Protein 2V2K (pdb70)

CATH classification: 3.30.70.20

Nearest PDB structures (foldseek):
  2v2k-assembly2_B  TM=1.004E+00  e=4.193E-21  Mycolicibacterium smegmatis MC2 155
  1b0t-assembly1_A  TM=7.887E-01  e=2.565E-08  Azotobacter vinelandii
  1ftc-assembly2_B  TM=7.900E-01  e=1.066E-07  Azotobacter vinelandii
  1a6l-assembly1_A  TM=7.458E-01  e=8.697E-08  Azotobacter vinelandii
  1f5b-assembly1_A  TM=7.436E-01  e=5.789E-08  Azotobacter vinelandii

Organism: Mycolicibacterium smegmatis (NCBI:txid1772)

InterPro domains:
  IPR000813 7Fe ferredoxin [PR00354] (8-18)
  IPR000813 7Fe ferredoxin [PR00354] (18-28)
  IPR000813 7Fe ferredoxin [PR00354] (34-51)
  IPR017896 4Fe-4S ferredoxin-type, iron-sulphur binding domain [PF00037] (33-55)
  IPR017896 4Fe-4S ferredoxin-type, iron-sulphur binding domain [PS51379] (30-59)
  IPR017900 4Fe-4S ferredoxin, iron-sulphur binding, conserved site [PS00198] (39-50)
  IPR050294 Ion-translocating oxidoreductase complex subunit B [PTHR42859] (1-65)
  IPR054830 Ferredoxin [NF045480] (1-105)

Solvent-accessible surface area: 10509 Å² total

B-factor: mean 23.37, std 5.2, range [12.35, 46.65]

Secondary structure (P-SEA, 3-state):
ccccccccccccccccccccccccccccccccccccccccccccccccccccccccccccccccaaaaaaaaccccccccccccccccccccccccccccccc/ccccccccccccccccccccccccccccccccccccccccccccccccccccccccccccccccaaaaaaaacccccccccccccccccccccccccccccc

Foldseek 3Di:
DKFFFDQQFLPAPPQLQVFAPQQQWAAEPGGIAGAPVRDPDPRSQVRDPRRRMDRLVPPDPVRNCRVVQNNQLCPPVPCPRHRPVVHYDHSGDPVSVPDPDDD/DKFFFDVQFQPVVVQLQVFQPQQQWAAEPGGIAGAPVRDPDPRSQVRDPRRRMDRLVPPPPVGNCRVVQSNQLCPPVPRPRHHVVVHYDHSRDPVSVPDDHD

Radius of gyration: 20.41 Å; Cα contacts (8 Å, |Δi|>4): 368; chains: 2; bounding box: 30×33×67 Å

Sequence (205 aa):
TYVIIAEPCVDVKDKACIEECPVDCIYEGARMLYIHPDECVDGACEPVCPVEAIYYEEDDVPDQWSSYAQANADFFAELGSPGGASKVGQTDNDPQAIKDLPPQGTTYVIAEPCVDVKDKACIEECPVDCIYEGARMMLYIHPDECVDGACEPVCPVEEAIYYEDDVPDQWSSYAQANADFFAELGSPGGASKKVGQTDNDPQAIKDLPPQ

Structure (mmCIF, N/CA/C/O backbone):
data_2V2K
#
_entry.id   2V2K
#
_cell.length_a   54.581
_cell.length_b   54.526
_cell.length_c   135.382
_cell.angle_alpha   90.00
_cell.angle_beta   90.00
_cell.angle_gamma   90.00
#
_symmetry.space_group_name_H-M   'C 2 2 21'
#
loop_
_entity.id
_entity.type
_entity.pdbx_description
1 polymer FERREDOXIN
2 non-polymer 'FE3-S4 CLUSTER'
3 non-polymer 'ACETATE ION'
4 water water
#
loop_
_atom_site.group_PDB
_atom_site.id
_atom_site.type_symbol
_atom_site.label_atom_id
_atom_site.label_alt_id
_atom_site.label_comp_id
_atom_site.label_asym_id
_atom_site.label_entity_id
_atom_site.label_seq_id
_atom_site.pdbx_PDB_ins_code
_atom_site.Cartn_x
_atom_site.Cartn_y
_atom_site.Cartn_z
_atom_site.occupancy
_atom_site.B_iso_or_equiv
_atom_site.auth_seq_id
_atom_site.auth_comp_id
_atom_site.auth_asym_id
_atom_site.auth_atom_id
_atom_site.pdbx_PDB_model_num
ATOM 1 N N . THR A 1 1 ? 20.510 3.245 13.511 1.00 24.13 1 THR A N 1
ATOM 2 C CA . THR A 1 1 ? 20.127 4.336 14.400 1.00 23.38 1 THR A CA 1
ATOM 3 C C . THR A 1 1 ? 21.116 4.480 15.552 1.00 21.84 1 THR A C 1
ATOM 4 O O . THR A 1 1 ? 21.829 3.537 15.893 1.00 21.62 1 THR A O 1
ATOM 8 N N . TYR A 1 2 ? 21.153 5.668 16.147 1.00 21.33 2 TYR A N 1
ATOM 9 C CA . TYR A 1 2 ? 21.860 5.872 17.384 1.00 20.32 2 TYR A CA 1
ATOM 10 C C . TYR A 1 2 ? 20.824 5.808 18.546 1.00 20.22 2 TYR A C 1
ATOM 11 O O . TYR A 1 2 ? 19.604 5.891 18.318 1.00 19.75 2 TYR A O 1
ATOM 20 N N . VAL A 1 3 ? 21.336 5.613 19.757 1.00 19.77 3 VAL A N 1
ATOM 21 C CA . VAL A 1 3 ? 20.556 5.295 20.973 1.00 19.60 3 VAL A CA 1
ATOM 22 C C . VAL A 1 3 ? 21.067 6.124 22.162 1.00 20.36 3 VAL A C 1
ATOM 23 O O . VAL A 1 3 ? 22.278 6.190 22.395 1.00 22.35 3 VAL A O 1
ATOM 27 N N . ILE A 1 4 ? 20.150 6.765 22.899 1.00 20.03 4 ILE A N 1
ATOM 28 C CA A ILE A 1 4 ? 20.488 7.395 24.178 0.70 19.66 4 ILE A CA 1
ATOM 29 C CA B ILE A 1 4 ? 20.459 7.392 24.186 0.30 20.03 4 ILE A CA 1
ATOM 30 C C . ILE A 1 4 ? 20.268 6.357 25.302 1.00 19.95 4 ILE A C 1
ATOM 31 O O . ILE A 1 4 ? 19.190 5.764 25.426 1.00 19.55 4 ILE A O 1
ATOM 40 N N . ALA A 1 5 ? 21.303 6.171 26.121 1.00 20.66 5 ALA A N 1
ATOM 41 C CA . ALA A 1 5 ? 21.307 5.195 27.229 1.00 20.99 5 ALA A CA 1
ATOM 42 C C . ALA A 1 5 ? 21.276 5.889 28.624 1.00 21.66 5 ALA A C 1
ATOM 43 O O . ALA A 1 5 ? 21.111 7.127 28.715 1.00 20.82 5 ALA A O 1
ATOM 45 N N . GLU A 1 6 ? 21.456 5.096 29.690 1.00 22.44 6 GLU A N 1
ATOM 46 C CA . GLU A 1 6 ? 21.205 5.519 31.094 1.00 22.64 6 GLU A CA 1
ATOM 47 C C . GLU A 1 6 ? 21.885 6.798 31.601 1.00 21.85 6 GLU A C 1
ATOM 48 O O . GLU A 1 6 ? 21.292 7.494 32.412 1.00 21.53 6 GLU A O 1
ATOM 54 N N . PRO A 1 7 ? 23.109 7.136 31.119 1.00 21.61 7 PRO A N 1
ATOM 55 C CA . PRO A 1 7 ? 23.738 8.374 31.611 1.00 21.46 7 PRO A CA 1
ATOM 56 C C . PRO A 1 7 ? 22.978 9.677 31.395 1.00 21.49 7 PRO A C 1
ATOM 57 O O . PRO A 1 7 ? 23.199 10.626 32.146 1.00 21.61 7 PRO A O 1
ATOM 61 N N . CYS A 1 8 ? 22.085 9.720 30.415 1.00 21.43 8 CYS A N 1
ATOM 62 C CA . CYS A 1 8 ? 21.239 10.891 30.199 1.00 21.04 8 CYS A CA 1
ATOM 63 C C . CYS A 1 8 ? 20.209 11.123 31.314 1.00 21.27 8 CYS A C 1
ATOM 64 O O . CYS A 1 8 ? 19.789 12.265 31.514 1.00 21.06 8 CYS A O 1
ATOM 67 N N . VAL A 1 9 ? 19.799 10.056 32.005 1.00 21.66 9 VAL A N 1
ATOM 68 C CA . VAL A 1 9 ? 18.640 10.107 32.931 1.00 21.97 9 VAL A CA 1
ATOM 69 C C . VAL A 1 9 ? 18.902 11.104 34.054 1.00 22.02 9 VAL A C 1
ATOM 70 O O . VAL A 1 9 ? 19.928 11.017 34.745 1.00 22.47 9 VAL A O 1
ATOM 74 N N . ASP A 1 10 ? 18.004 12.078 34.156 1.00 22.49 10 ASP A N 1
ATOM 75 C CA . ASP A 1 10 ? 18.080 13.188 35.115 1.00 23.44 10 ASP A CA 1
ATOM 76 C C . ASP A 1 10 ? 19.369 14.025 34.981 1.00 23.48 10 ASP A C 1
ATOM 77 O O . ASP A 1 10 ? 19.807 14.679 35.947 1.00 23.83 10 ASP A O 1
ATOM 82 N N . VAL A 1 11 ? 19.970 13.990 33.786 1.00 23.32 11 VAL A N 1
ATOM 83 C CA . VAL A 1 11 ? 21.064 14.889 33.423 1.00 23.15 11 VAL A CA 1
ATOM 84 C C . VAL A 1 11 ? 20.570 15.818 32.311 1.00 23.72 11 VAL A C 1
ATOM 85 O O . VAL A 1 11 ? 20.547 17.037 32.481 1.00 23.22 11 VAL A O 1
ATOM 89 N N . LYS A 1 12 ? 20.171 15.243 31.179 1.00 22.86 12 LYS A N 1
ATOM 90 C CA . LYS A 1 12 ? 19.589 16.021 30.060 1.00 23.10 12 LYS A CA 1
ATOM 91 C C . LYS A 1 12 ? 20.377 17.298 29.701 1.00 23.05 12 LYS A C 1
ATOM 92 O O . LYS A 1 12 ? 19.839 18.408 29.732 1.00 22.68 12 LYS A O 1
ATOM 98 N N . ASP A 1 13 ? 21.655 17.139 29.353 1.00 23.28 13 ASP A N 1
ATOM 99 C CA . ASP A 1 13 ? 22.494 18.313 29.042 1.00 22.93 13 ASP A CA 1
ATOM 100 C C . ASP A 1 13 ? 21.991 19.091 27.815 1.00 22.95 13 ASP A C 1
ATOM 101 O O . ASP A 1 13 ? 22.090 20.340 27.781 1.00 22.77 13 ASP A O 1
ATOM 106 N N . LYS A 1 14 ? 21.484 18.331 26.829 1.00 23.14 14 LYS A N 1
ATOM 107 C CA . LYS A 1 14 ? 20.865 18.820 25.604 1.00 23.37 14 LYS A CA 1
ATOM 108 C C . LYS A 1 14 ? 21.855 19.438 24.586 1.00 23.46 14 LYS A C 1
ATOM 109 O O . LYS A 1 14 ? 21.447 20.111 23.665 1.00 23.69 14 LYS A O 1
ATOM 115 N N . ALA A 1 15 ? 23.144 19.154 24.719 1.00 23.07 15 ALA A N 1
ATOM 116 C CA . ALA A 1 15 ? 24.113 19.525 23.694 1.00 22.93 15 ALA A CA 1
ATOM 117 C C . ALA A 1 15 ? 23.806 18.844 22.351 1.00 22.65 15 ALA A C 1
ATOM 118 O O . ALA A 1 15 ? 24.011 19.423 21.279 1.00 22.00 15 ALA A O 1
ATOM 120 N N . CYS A 1 16 ? 23.346 17.588 22.428 1.00 22.47 16 CYS A N 1
ATOM 121 C CA . CYS A 1 16 ? 23.037 16.737 21.254 1.00 22.41 16 CYS A CA 1
ATOM 122 C C . CYS A 1 16 ? 22.011 17.318 20.292 1.00 23.66 16 CYS A C 1
ATOM 123 O O . CYS A 1 16 ? 22.172 17.201 19.069 1.00 23.39 16 CYS A O 1
ATOM 126 N N . ILE A 1 17 ? 20.968 17.953 20.831 1.00 23.68 17 ILE A N 1
ATOM 127 C CA . ILE A 1 17 ? 19.880 18.447 19.978 1.00 24.82 17 ILE A CA 1
ATOM 128 C C . ILE A 1 17 ? 20.368 19.504 18.993 1.00 25.47 17 ILE A C 1
ATOM 129 O O . ILE A 1 17 ? 19.887 19.548 17.858 1.00 26.09 17 ILE A O 1
ATOM 134 N N . GLU A 1 18 ? 21.322 20.330 19.410 1.00 24.69 18 GLU A N 1
ATOM 135 C CA . GLU A 1 18 ? 21.948 21.294 18.509 1.00 26.40 18 GLU A CA 1
ATOM 136 C C . GLU A 1 18 ? 22.418 20.643 17.209 1.00 26.23 18 GLU A C 1
ATOM 137 O O . GLU A 1 18 ? 22.228 21.192 16.123 1.00 28.01 18 GLU A O 1
ATOM 143 N N . GLU A 1 19 ? 23.032 19.471 17.330 1.00 23.95 19 GLU A N 1
ATOM 144 C CA . GLU A 1 19 ? 23.834 18.890 16.255 1.00 23.74 19 GLU A CA 1
ATOM 145 C C . GLU A 1 19 ? 23.040 18.078 15.214 1.00 23.09 19 GLU A C 1
ATOM 146 O O . GLU A 1 19 ? 23.572 17.794 14.143 1.00 23.61 19 GLU A O 1
ATOM 152 N N . CYS A 1 20 ? 21.815 17.654 15.534 1.00 22.38 20 CYS A N 1
ATOM 153 C CA . CYS A 1 20 ? 21.109 16.696 14.666 1.00 21.99 20 CYS A CA 1
ATOM 154 C C . CYS A 1 20 ? 20.446 17.407 13.487 1.00 22.38 20 CYS A C 1
ATOM 155 O O . CYS A 1 20 ? 19.515 18.171 13.697 1.00 23.17 20 CYS A O 1
ATOM 158 N N . PRO A 1 21 ? 20.874 17.096 12.248 1.00 22.19 21 PRO A N 1
ATOM 159 C CA . PRO A 1 21 ? 20.314 17.724 11.048 1.00 21.96 21 PRO A CA 1
ATOM 160 C C . PRO A 1 21 ? 18.839 17.416 10.784 1.00 21.39 21 PRO A C 1
ATOM 161 O O . PRO A 1 21 ? 18.183 18.185 10.087 1.00 20.60 21 PRO A O 1
ATOM 165 N N . VAL A 1 22 ? 18.347 16.282 11.300 1.00 21.46 22 VAL A N 1
ATOM 166 C CA . VAL A 1 22 ? 16.933 15.914 11.084 1.00 22.23 22 VAL A CA 1
ATOM 167 C C . VAL A 1 22 ? 16.042 16.180 12.324 1.00 21.69 22 VAL A C 1
ATOM 168 O O . VAL A 1 22 ? 14.841 15.916 12.272 1.00 21.04 22 VAL A O 1
ATOM 172 N N . ASP A 1 23 ? 16.609 16.751 13.393 1.00 21.40 23 ASP A N 1
ATOM 173 C CA . ASP A 1 23 ? 15.843 17.119 14.573 1.00 21.60 23 ASP A CA 1
ATOM 174 C C . ASP A 1 23 ? 14.995 15.951 15.117 1.00 21.49 23 ASP A C 1
ATOM 175 O O . ASP A 1 23 ? 13.800 16.117 15.428 1.00 21.67 23 ASP A O 1
ATOM 180 N N . CYS A 1 24 ? 15.625 14.779 15.243 1.00 20.00 24 CYS A N 1
ATOM 181 C CA . CYS A 1 24 ? 14.929 13.526 15.685 1.00 20.61 24 CYS A CA 1
ATOM 182 C C . CYS A 1 24 ? 15.185 13.099 17.140 1.00 20.29 24 CYS A C 1
ATOM 183 O O . CYS A 1 24 ? 14.890 11.950 17.510 1.00 19.55 24 CYS A O 1
ATOM 186 N N . ILE A 1 25 ? 15.688 14.027 17.972 1.00 20.17 25 ILE A N 1
ATOM 187 C CA . ILE A 1 25 ? 15.999 13.766 19.366 1.00 20.60 25 ILE A CA 1
ATOM 188 C C . ILE A 1 25 ? 14.963 14.512 20.210 1.00 19.99 25 ILE A C 1
ATOM 189 O O . ILE A 1 25 ? 14.933 15.732 20.221 1.00 20.91 25 ILE A O 1
ATOM 194 N N . TYR A 1 26 ? 14.107 13.734 20.873 1.00 19.65 26 TYR A N 1
ATOM 195 C CA . TYR A 1 26 ? 12.903 14.230 21.541 1.00 20.07 26 TYR A CA 1
ATOM 196 C C . TYR A 1 26 ? 13.028 14.150 23.060 1.00 20.32 26 TYR A C 1
ATOM 197 O O . TYR A 1 26 ? 13.625 13.204 23.581 1.00 20.20 26 TYR A O 1
ATOM 206 N N . GLU A 1 27 ? 12.412 15.110 23.750 1.00 21.20 27 GLU A N 1
ATOM 207 C CA . GLU A 1 27 ? 12.567 15.224 25.204 1.00 22.25 27 GLU A CA 1
ATOM 208 C C . GLU A 1 27 ? 11.409 14.616 26.008 1.00 22.15 27 GLU A C 1
ATOM 209 O O . GLU A 1 27 ? 10.253 14.976 25.797 1.00 21.95 27 GLU A O 1
ATOM 215 N N . GLY A 1 28 ? 11.750 13.730 26.938 1.00 22.16 28 GLY A N 1
ATOM 216 C CA . GLY A 1 28 ? 10.807 13.206 27.939 1.00 22.46 28 GLY A CA 1
ATOM 217 C C . GLY A 1 28 ? 11.056 13.882 29.290 1.00 22.16 28 GLY A C 1
ATOM 218 O O . GLY A 1 28 ? 11.903 14.763 29.410 1.00 21.74 28 GLY A O 1
ATOM 219 N N . ALA A 1 29 ? 10.310 13.459 30.304 1.00 22.31 29 ALA A N 1
ATOM 220 C CA . ALA A 1 29 ? 10.517 13.908 31.673 1.00 22.44 29 ALA A CA 1
ATOM 221 C C . ALA A 1 29 ? 11.874 13.501 32.248 1.00 22.23 29 ALA A C 1
ATOM 222 O O . ALA A 1 29 ? 12.478 14.275 32.996 1.00 22.89 29 ALA A O 1
ATOM 224 N N . ARG A 1 30 ? 12.340 12.285 31.930 1.00 21.06 30 ARG A N 1
ATOM 225 C CA . ARG A 1 30 ? 13.552 11.711 32.521 1.00 21.55 30 ARG A CA 1
ATOM 226 C C . ARG A 1 30 ? 14.820 11.788 31.667 1.00 21.07 30 ARG A C 1
ATOM 227 O O . ARG A 1 30 ? 15.928 11.804 32.208 1.00 21.84 30 ARG A O 1
ATOM 235 N N . MET A 1 31 ? 14.658 11.770 30.350 1.00 20.92 31 MET A N 1
ATOM 236 C CA . MET A 1 31 ? 15.805 11.759 29.415 1.00 21.10 31 MET A CA 1
ATOM 237 C C . MET A 1 31 ? 15.341 12.213 28.025 1.00 20.96 31 MET A C 1
ATOM 238 O O . MET A 1 31 ? 14.160 12.509 27.831 1.00 20.71 31 MET A O 1
ATOM 243 N N . LEU A 1 32 ? 16.297 12.325 27.096 1.00 20.65 32 LEU A N 1
ATOM 244 C CA . LEU A 1 32 ? 16.004 12.473 25.669 1.00 20.97 32 LEU A CA 1
ATOM 245 C C . LEU A 1 32 ? 16.065 11.100 24.972 1.00 20.12 32 LEU A C 1
ATOM 246 O O . LEU A 1 32 ? 16.660 10.166 25.485 1.00 20.34 32 LEU A O 1
ATOM 251 N N . TYR A 1 33 ? 15.401 11.018 23.818 1.00 19.71 33 TYR A N 1
ATOM 252 C CA . TYR A 1 33 ? 15.187 9.778 23.052 1.00 19.98 33 TYR A CA 1
ATOM 253 C C . TYR A 1 33 ? 15.383 10.040 21.559 1.00 20.19 33 TYR A C 1
ATOM 254 O O . TYR A 1 33 ? 14.857 11.036 21.022 1.00 19.42 33 TYR A O 1
ATOM 263 N N . ILE A 1 34 ? 16.159 9.194 20.898 1.00 20.17 34 ILE A N 1
ATOM 264 C CA . ILE A 1 34 ? 16.388 9.283 19.429 1.00 19.41 34 ILE A CA 1
ATOM 265 C C . ILE A 1 34 ? 15.324 8.460 18.721 1.00 19.46 34 ILE A C 1
ATOM 266 O O . ILE A 1 34 ? 15.160 7.254 19.017 1.00 17.85 34 ILE A O 1
ATOM 271 N N . HIS A 1 35 ? 14.603 9.082 17.788 1.00 19.09 35 HIS A N 1
ATOM 272 C CA . HIS A 1 35 ? 13.570 8.354 17.039 1.00 19.89 35 HIS A CA 1
ATOM 273 C C . HIS A 1 35 ? 14.220 7.433 16.024 1.00 20.12 35 HIS A C 1
ATOM 274 O O . HIS A 1 35 ? 14.850 7.928 15.086 1.00 20.78 35 HIS A O 1
ATOM 281 N N . PRO A 1 36 ? 14.074 6.107 16.204 1.00 20.25 36 PRO A N 1
ATOM 282 C CA . PRO A 1 36 ? 14.777 5.134 15.355 1.00 21.20 36 PRO A CA 1
ATOM 283 C C . PRO A 1 36 ? 14.325 5.065 13.888 1.00 22.18 36 PRO A C 1
ATOM 284 O O . PRO A 1 36 ? 15.049 4.508 13.052 1.00 22.75 36 PRO A O 1
ATOM 288 N N . ASP A 1 37 ? 13.139 5.594 13.586 1.00 22.65 37 ASP A N 1
ATOM 289 C CA . ASP A 1 37 ? 12.628 5.655 12.208 1.00 23.52 37 ASP A CA 1
ATOM 290 C C . ASP A 1 37 ? 12.886 7.015 11.529 1.00 23.12 37 ASP A C 1
ATOM 291 O O . ASP A 1 37 ? 12.535 7.190 10.365 1.00 25.91 37 ASP A O 1
ATOM 296 N N . GLU A 1 38 ? 13.462 7.967 12.260 1.00 20.81 38 GLU A N 1
ATOM 297 C CA . GLU A 1 38 ? 13.808 9.272 11.738 1.00 20.39 38 GLU A CA 1
ATOM 298 C C . GLU A 1 38 ? 15.335 9.481 11.692 1.00 20.25 38 GLU A C 1
ATOM 299 O O . GLU A 1 38 ? 15.835 10.196 10.815 1.00 20.82 38 GLU A O 1
ATOM 305 N N . CYS A 1 39 ? 16.061 8.865 12.620 1.00 20.04 39 CYS A N 1
ATOM 306 C CA . CYS A 1 39 ? 17.516 8.948 12.636 1.00 19.11 39 CYS A CA 1
ATOM 307 C C . CYS A 1 39 ? 18.114 8.355 11.361 1.00 19.29 39 CYS A C 1
ATOM 308 O O . CYS A 1 39 ? 17.777 7.228 10.989 1.00 19.83 39 CYS A O 1
ATOM 311 N N . VAL A 1 40 ? 19.010 9.105 10.723 1.00 20.08 40 VAL A N 1
ATOM 312 C CA . VAL A 1 40 ? 19.716 8.626 9.520 1.00 19.87 40 VAL A CA 1
ATOM 313 C C . VAL A 1 40 ? 21.241 8.451 9.724 1.00 19.93 40 VAL A C 1
ATOM 314 O O . VAL A 1 40 ? 22.016 8.484 8.768 1.00 20.19 40 VAL A O 1
ATOM 318 N N . ASP A 1 41 ? 21.641 8.204 10.977 1.00 20.10 41 ASP A N 1
ATOM 319 C CA . ASP A 1 41 ? 23.024 7.846 11.349 1.00 20.04 41 ASP A CA 1
ATOM 320 C C . ASP A 1 41 ? 23.998 8.945 10.972 1.00 19.91 41 ASP A C 1
ATOM 321 O O . ASP A 1 41 ? 25.179 8.681 10.661 1.00 20.55 41 ASP A O 1
ATOM 333 N N . GLY A 1 43 ? 25.381 10.994 13.228 1.00 21.82 43 GLY A N 1
ATOM 334 C CA . GLY A 1 43 ? 26.463 10.756 14.214 1.00 21.28 43 GLY A CA 1
ATOM 335 C C . GLY A 1 43 ? 26.995 12.034 14.807 1.00 20.56 43 GLY A C 1
ATOM 336 O O . GLY A 1 43 ? 27.956 11.974 15.569 1.00 21.30 43 GLY A O 1
ATOM 337 N N . ALA A 1 44 ? 26.396 13.186 14.475 1.00 20.53 44 ALA A N 1
ATOM 338 C CA . ALA A 1 44 ? 26.874 14.496 14.968 1.00 22.08 44 ALA A CA 1
ATOM 339 C C . ALA A 1 44 ? 26.567 14.706 16.458 1.00 21.67 44 ALA A C 1
ATOM 340 O O . ALA A 1 44 ? 27.248 15.456 17.124 1.00 22.12 44 ALA A O 1
ATOM 342 N N . CYS A 1 45 ? 25.541 14.010 16.954 1.00 21.05 45 CYS A N 1
ATOM 343 C CA . CYS A 1 45 ? 25.104 14.095 18.349 1.00 21.36 45 CYS A CA 1
ATOM 344 C C . CYS A 1 45 ? 26.078 13.420 19.308 1.00 22.01 45 CYS A C 1
ATOM 345 O O . CYS A 1 45 ? 26.271 13.906 20.422 1.00 21.71 45 CYS A O 1
ATOM 348 N N . GLU A 1 46 ? 26.667 12.298 18.882 1.00 21.89 46 GLU A N 1
ATOM 349 C CA . GLU A 1 46 ? 27.403 11.425 19.770 1.00 22.29 46 GLU A CA 1
ATOM 350 C C . GLU A 1 46 ? 28.643 12.068 20.413 1.00 21.98 46 GLU A C 1
ATOM 351 O O . GLU A 1 46 ? 28.851 11.921 21.622 1.00 23.18 46 GLU A O 1
ATOM 357 N N . PRO A 1 47 ? 29.420 12.839 19.651 1.00 21.85 47 PRO A N 1
ATOM 358 C CA . PRO A 1 47 ? 30.616 13.424 20.248 1.00 22.03 47 PRO A CA 1
ATOM 359 C C . PRO A 1 47 ? 30.389 14.511 21.268 1.00 22.11 47 PRO A C 1
ATOM 360 O O . PRO A 1 47 ? 31.261 14.770 22.031 1.00 23.56 47 PRO A O 1
ATOM 364 N N . VAL A 1 48 ? 29.249 15.150 21.243 1.00 22.00 48 VAL A N 1
ATOM 365 C CA . VAL A 1 48 ? 29.002 16.300 22.089 1.00 21.91 48 VAL A CA 1
ATOM 366 C C . VAL A 1 48 ? 28.405 16.029 23.491 1.00 21.95 48 VAL A C 1
ATOM 367 O O . VAL A 1 48 ? 28.382 16.910 24.291 1.00 21.88 48 VAL A O 1
ATOM 371 N N . CYS A 1 49 ? 27.949 14.810 23.738 1.00 21.56 49 CYS A N 1
ATOM 372 C CA . CYS A 1 49 ? 27.334 14.504 25.000 1.00 21.84 49 CYS A CA 1
ATOM 373 C C . CYS A 1 49 ? 28.395 14.441 26.111 1.00 22.03 49 CYS A C 1
ATOM 374 O O . CYS A 1 49 ? 29.285 13.659 25.982 1.00 21.63 49 CYS A O 1
ATOM 377 N N . PRO A 1 50 ? 28.269 15.279 27.137 1.00 21.86 50 PRO A N 1
ATOM 378 C CA . PRO A 1 50 ? 29.320 15.350 28.151 1.00 21.15 50 PRO A CA 1
ATOM 379 C C . PRO A 1 50 ? 29.385 14.152 29.095 1.00 21.39 50 PRO A C 1
ATOM 380 O O . PRO A 1 50 ? 30.404 13.976 29.798 1.00 22.08 50 PRO A O 1
ATOM 384 N N . VAL A 1 51 ? 28.330 13.331 29.121 1.00 21.42 51 VAL A N 1
ATOM 385 C CA . VAL A 1 51 ? 28.300 12.117 29.937 1.00 21.73 51 VAL A CA 1
ATOM 386 C C . VAL A 1 51 ? 28.338 10.818 29.106 1.00 21.65 51 VAL A C 1
ATOM 387 O O . VAL A 1 51 ? 28.105 9.733 29.633 1.00 21.32 51 VAL A O 1
ATOM 391 N N . GLU A 1 52 ? 28.681 10.929 27.824 1.00 22.67 52 GLU A N 1
ATOM 392 C CA . GLU A 1 52 ? 28.761 9.783 26.894 1.00 23.41 52 GLU A CA 1
ATOM 393 C C . GLU A 1 52 ? 27.515 8.871 26.922 1.00 23.07 52 GLU A C 1
ATOM 394 O O . GLU A 1 52 ? 27.625 7.648 27.031 1.00 23.29 52 GLU A O 1
ATOM 400 N N . ALA A 1 53 ? 26.336 9.483 26.852 1.00 22.30 53 ALA A N 1
ATOM 401 C CA . ALA A 1 53 ? 25.060 8.741 26.853 1.00 21.66 53 ALA A CA 1
ATOM 402 C C . ALA A 1 53 ? 24.708 8.122 25.504 1.00 22.00 53 ALA A C 1
ATOM 403 O O . ALA A 1 53 ? 23.908 7.191 25.443 1.00 21.47 53 ALA A O 1
ATOM 405 N N . ILE A 1 54 ? 25.281 8.658 24.432 1.00 21.18 54 ILE A N 1
ATOM 406 C CA . ILE A 1 54 ? 24.863 8.320 23.069 1.00 21.14 54 ILE A CA 1
ATOM 407 C C . ILE A 1 54 ? 25.808 7.316 22.422 1.00 21.14 54 ILE A C 1
ATOM 408 O O . ILE A 1 54 ? 27.032 7.498 22.464 1.00 20.93 54 ILE A O 1
ATOM 413 N N . TYR A 1 55 ? 25.205 6.257 21.854 1.00 21.19 55 TYR A N 1
ATOM 414 C CA . TYR A 1 55 ? 25.908 5.183 21.157 1.00 21.98 55 TYR A CA 1
ATOM 415 C C . TYR A 1 55 ? 25.247 4.779 19.814 1.00 21.86 55 TYR A C 1
ATOM 416 O O . TYR A 1 55 ? 24.027 4.752 19.673 1.00 20.82 55 TYR A O 1
ATOM 425 N N . TYR A 1 56 ? 26.047 4.404 18.823 1.00 21.84 56 TYR A N 1
ATOM 426 C CA . TYR A 1 56 ? 25.474 3.737 17.661 1.00 22.01 56 TYR A CA 1
ATOM 427 C C . TYR A 1 56 ? 24.807 2.439 18.162 1.00 22.41 56 TYR A C 1
ATOM 428 O O . TYR A 1 56 ? 25.308 1.780 19.110 1.00 21.52 56 TYR A O 1
ATOM 437 N N . GLU A 1 57 ? 23.696 2.053 17.539 1.00 22.96 57 GLU A N 1
ATOM 438 C CA A GLU A 1 57 ? 22.936 0.881 17.993 0.50 23.25 57 GLU A CA 1
ATOM 439 C CA B GLU A 1 57 ? 22.954 0.899 18.051 0.50 23.45 57 GLU A CA 1
ATOM 440 C C . GLU A 1 57 ? 23.805 -0.352 18.291 1.00 23.52 57 GLU A C 1
ATOM 441 O O . GLU A 1 57 ? 23.633 -1.010 19.311 1.00 23.11 57 GLU A O 1
ATOM 452 N N . ASP A 1 58 ? 24.734 -0.648 17.389 1.00 24.24 58 ASP A N 1
ATOM 453 C CA . ASP A 1 58 ? 25.607 -1.827 17.511 1.00 24.80 58 ASP A CA 1
ATOM 454 C C . ASP A 1 58 ? 26.618 -1.738 18.683 1.00 25.57 58 ASP A C 1
ATOM 455 O O . ASP A 1 58 ? 27.215 -2.744 19.072 1.00 25.17 58 ASP A O 1
ATOM 460 N N . ASP A 1 59 ? 26.812 -0.532 19.224 1.00 26.40 59 ASP A N 1
ATOM 461 C CA . ASP A 1 59 ? 27.829 -0.240 20.245 1.00 27.29 59 ASP A CA 1
ATOM 462 C C . ASP A 1 59 ? 27.243 -0.001 21.636 1.00 27.79 59 ASP A C 1
ATOM 463 O O . ASP A 1 59 ? 27.989 0.320 22.572 1.00 27.37 59 ASP A O 1
ATOM 468 N N . VAL A 1 60 ? 25.917 -0.081 21.773 1.00 28.06 60 VAL A N 1
ATOM 469 C CA . VAL A 1 60 ? 25.299 0.073 23.081 1.00 28.02 60 VAL A CA 1
ATOM 470 C C . VAL A 1 60 ? 25.805 -1.047 24.002 1.00 28.36 60 VAL A C 1
ATOM 471 O O . VAL A 1 60 ? 25.670 -2.224 23.672 1.00 27.69 60 VAL A O 1
ATOM 475 N N . PRO A 1 61 ? 26.397 -0.678 25.150 1.00 28.20 61 PRO A N 1
ATOM 476 C CA . PRO A 1 61 ? 26.893 -1.701 26.081 1.00 28.42 61 PRO A CA 1
ATOM 477 C C . PRO A 1 61 ? 25.811 -2.673 26.554 1.00 28.86 61 PRO A C 1
ATOM 478 O O . PRO A 1 61 ? 24.654 -2.281 26.679 1.00 28.35 61 PRO A O 1
ATOM 482 N N . ASP A 1 62 ? 26.205 -3.915 26.838 1.00 29.73 62 ASP A N 1
ATOM 483 C CA . ASP A 1 62 ? 25.279 -4.968 27.331 1.00 30.30 62 ASP A CA 1
ATOM 484 C C . ASP A 1 62 ? 24.452 -4.525 28.557 1.00 30.29 62 ASP A C 1
ATOM 485 O O . ASP A 1 62 ? 23.247 -4.787 28.623 1.00 30.76 62 ASP A O 1
ATOM 490 N N . GLN A 1 63 ? 25.086 -3.839 29.506 1.00 30.01 63 GLN A N 1
ATOM 491 C CA . GLN A 1 63 ? 24.409 -3.385 30.734 1.00 30.44 63 GLN A CA 1
ATOM 492 C C . GLN A 1 63 ? 23.238 -2.414 30.493 1.00 29.84 63 GLN A C 1
ATOM 493 O O . GLN A 1 63 ? 22.305 -2.324 31.301 1.00 29.91 63 GLN A O 1
ATOM 499 N N . TRP A 1 64 ? 23.307 -1.679 29.392 1.00 28.95 64 TRP A N 1
ATOM 500 C CA . TRP A 1 64 ? 22.247 -0.768 29.003 1.00 28.24 64 TRP A CA 1
ATOM 501 C C . TRP A 1 64 ? 21.532 -1.264 27.741 1.00 28.01 64 TRP A C 1
ATOM 502 O O . TRP A 1 64 ? 20.886 -0.495 27.043 1.00 27.08 64 TRP A O 1
ATOM 513 N N . SER A 1 65 ? 21.595 -2.569 27.472 1.00 27.69 65 SER A N 1
ATOM 514 C CA . SER A 1 65 ? 21.060 -3.093 26.211 1.00 27.90 65 SER A CA 1
ATOM 515 C C . SER A 1 65 ? 19.554 -2.843 26.004 1.00 27.70 65 SER A C 1
ATOM 516 O O . SER A 1 65 ? 19.083 -2.832 24.868 1.00 28.73 65 SER A O 1
ATOM 519 N N . SER A 1 66 ? 18.806 -2.607 27.079 1.00 27.14 66 SER A N 1
ATOM 520 C CA . SER A 1 66 ? 17.367 -2.426 26.966 1.00 27.07 66 SER A CA 1
ATOM 521 C C . SER A 1 66 ? 16.987 -1.010 26.497 1.00 26.18 66 SER A C 1
ATOM 522 O O . SER A 1 66 ? 15.839 -0.771 26.127 1.00 25.27 66 SER A O 1
ATOM 525 N N . TYR A 1 67 ? 17.954 -0.090 26.494 1.00 25.59 67 TYR A N 1
ATOM 526 C CA . TYR A 1 67 ? 17.687 1.307 26.101 1.00 25.01 67 TYR A CA 1
ATOM 527 C C . TYR A 1 67 ? 17.319 1.519 24.625 1.00 24.45 67 TYR A C 1
ATOM 528 O O . TYR A 1 67 ? 16.550 2.414 24.325 1.00 23.10 67 TYR A O 1
ATOM 537 N N . ALA A 1 68 ? 17.820 0.688 23.715 1.00 23.86 68 ALA A N 1
ATOM 538 C CA . ALA A 1 68 ? 17.369 0.754 22.319 1.00 24.02 68 ALA A CA 1
ATOM 539 C C . ALA A 1 68 ? 15.858 0.579 22.154 1.00 23.62 68 ALA A C 1
ATOM 540 O O . ALA A 1 68 ? 15.216 1.374 21.488 1.00 24.30 68 ALA A O 1
ATOM 542 N N . GLN A 1 69 ? 15.288 -0.471 22.749 1.00 23.72 69 GLN A N 1
ATOM 543 C CA . GLN A 1 69 ? 13.833 -0.600 22.778 1.00 24.12 69 GLN A CA 1
ATOM 544 C C . GLN A 1 69 ? 13.120 0.569 23.481 1.00 23.69 69 GLN A C 1
ATOM 545 O O . GLN A 1 69 ? 12.011 0.946 23.081 1.00 23.67 69 GLN A O 1
ATOM 551 N N . ALA A 1 70 ? 13.754 1.125 24.509 1.00 23.02 70 ALA A N 1
ATOM 552 C CA . ALA A 1 70 ? 13.172 2.231 25.259 1.00 22.74 70 ALA A CA 1
ATOM 553 C C . ALA A 1 70 ? 13.027 3.473 24.387 1.00 21.82 70 ALA A C 1
ATOM 554 O O . ALA A 1 70 ? 12.034 4.195 24.479 1.00 21.93 70 ALA A O 1
ATOM 556 N N . ASN A 1 71 ? 14.022 3.716 23.541 1.00 21.98 71 ASN A N 1
ATOM 557 C CA . ASN A 1 71 ? 13.987 4.847 22.621 1.00 22.01 71 ASN A CA 1
ATOM 558 C C . ASN A 1 71 ? 12.841 4.740 21.621 1.00 21.91 71 ASN A C 1
ATOM 559 O O . ASN A 1 71 ? 12.189 5.734 21.301 1.00 22.71 71 ASN A O 1
ATOM 564 N N . ALA A 1 72 ? 12.600 3.529 21.130 1.00 21.88 72 ALA A N 1
ATOM 565 C CA . ALA A 1 72 ? 11.480 3.274 20.233 1.00 21.79 72 ALA A CA 1
ATOM 566 C C . ALA A 1 72 ? 10.148 3.401 20.964 1.00 21.98 72 ALA A C 1
ATOM 567 O O . ALA A 1 72 ? 9.210 4.020 20.462 1.00 21.72 72 ALA A O 1
ATOM 569 N N . ASP A 1 73 ? 10.072 2.812 22.153 1.00 22.31 73 ASP A N 1
ATOM 570 C CA . ASP A 1 73 ? 8.812 2.823 22.956 1.00 22.75 73 ASP A CA 1
ATOM 571 C C . ASP A 1 73 ? 8.324 4.239 23.331 1.00 22.32 73 ASP A C 1
ATOM 572 O O . ASP A 1 73 ? 7.108 4.463 23.528 1.00 22.55 73 ASP A O 1
ATOM 577 N N . PHE A 1 74 ? 9.250 5.195 23.436 1.00 21.99 74 PHE A N 1
ATOM 578 C CA . PHE A 1 74 ? 8.878 6.595 23.695 1.00 22.01 74 PHE A CA 1
ATOM 579 C C . PHE A 1 74 ? 7.847 7.152 22.693 1.00 22.18 74 PHE A C 1
ATOM 580 O O . PHE A 1 74 ? 7.034 8.016 23.043 1.00 22.30 74 PHE A O 1
ATOM 588 N N . PHE A 1 75 ? 7.897 6.650 21.461 1.00 23.01 75 PHE A N 1
ATOM 589 C CA . PHE A 1 75 ? 7.075 7.173 20.357 1.00 22.45 75 PHE A CA 1
ATOM 590 C C . PHE A 1 75 ? 5.771 6.372 20.115 1.00 22.77 75 PHE A C 1
ATOM 591 O O . PHE A 1 75 ? 5.104 6.554 19.098 1.00 22.24 75 PHE A O 1
ATOM 599 N N . ALA A 1 76 ? 5.409 5.492 21.049 1.00 22.86 76 ALA A N 1
ATOM 600 C CA . ALA A 1 76 ? 4.166 4.712 20.933 1.00 22.99 76 ALA A CA 1
ATOM 601 C C . ALA A 1 76 ? 2.939 5.578 20.588 1.00 23.42 76 ALA A C 1
ATOM 602 O O . ALA A 1 76 ? 2.146 5.191 19.723 1.00 23.45 76 ALA A O 1
ATOM 604 N N . GLU A 1 77 ? 2.803 6.740 21.242 1.00 23.31 77 GLU A N 1
ATOM 605 C CA . GLU A 1 77 ? 1.633 7.626 21.053 1.00 23.57 77 GLU A CA 1
ATOM 606 C C . GLU A 1 77 ? 1.932 8.842 20.173 1.00 23.72 77 GLU A C 1
ATOM 607 O O . GLU A 1 77 ? 1.012 9.523 19.678 1.00 23.77 77 GLU A O 1
ATOM 613 N N . LEU A 1 78 ? 3.216 9.090 19.941 1.00 23.53 78 LEU A N 1
ATOM 614 C CA . LEU A 1 78 ? 3.647 10.217 19.117 1.00 23.46 78 LEU A CA 1
ATOM 615 C C . LEU A 1 78 ? 3.681 9.898 17.614 1.00 22.94 78 LEU A C 1
ATOM 616 O O . LEU A 1 78 ? 3.436 10.795 16.769 1.00 24.41 78 LEU A O 1
ATOM 621 N N . GLY A 1 79 ? 3.973 8.639 17.284 1.00 22.75 79 GLY A N 1
ATOM 622 C CA . GLY A 1 79 ? 4.155 8.204 15.897 1.00 22.54 79 GLY A CA 1
ATOM 623 C C . GLY A 1 79 ? 5.500 8.695 15.372 1.00 22.80 79 GLY A C 1
ATOM 624 O O . GLY A 1 79 ? 6.543 8.516 16.011 1.00 22.91 79 GLY A O 1
ATOM 625 N N . SER A 1 80 ? 5.476 9.353 14.220 1.00 22.84 80 SER A N 1
ATOM 626 C CA . SER A 1 80 ? 6.672 9.982 13.663 1.00 22.87 80 SER A CA 1
ATOM 627 C C . SER A 1 80 ? 6.357 11.426 13.302 1.00 22.70 80 SER A C 1
ATOM 628 O O . SER A 1 80 ? 5.993 11.720 12.169 1.00 22.56 80 SER A O 1
ATOM 631 N N . PRO A 1 81 ? 6.472 12.336 14.283 1.00 23.40 81 PRO A N 1
ATOM 632 C CA . PRO A 1 81 ? 6.118 13.746 14.035 1.00 23.51 81 PRO A CA 1
ATOM 633 C C . PRO A 1 81 ? 7.012 14.436 13.021 1.00 23.71 81 PRO A C 1
ATOM 634 O O . PRO A 1 81 ? 6.605 15.431 12.436 1.00 23.84 81 PRO A O 1
ATOM 638 N N . GLY A 1 82 ? 8.228 13.916 12.819 1.00 23.59 82 GLY A N 1
ATOM 639 C CA . GLY A 1 82 ? 9.129 14.450 11.813 1.00 23.81 82 GLY A CA 1
ATOM 640 C C . GLY A 1 82 ? 9.831 15.724 12.236 1.00 23.99 82 GLY A C 1
ATOM 641 O O . GLY A 1 82 ? 10.244 16.515 11.375 1.00 24.20 82 GLY A O 1
ATOM 642 N N . GLY A 1 83 ? 9.963 15.926 13.555 1.00 24.32 83 GLY A N 1
ATOM 643 C CA . GLY A 1 83 ? 10.738 17.043 14.128 1.00 24.34 83 GLY A CA 1
ATOM 644 C C . GLY A 1 83 ? 10.375 17.335 15.585 1.00 24.77 83 GLY A C 1
ATOM 645 O O . GLY A 1 83 ? 9.214 17.639 15.905 1.00 24.15 83 GLY A O 1
ATOM 646 N N . ALA A 1 84 ? 11.378 17.284 16.460 1.00 24.97 84 ALA A N 1
ATOM 647 C CA . ALA A 1 84 ? 11.172 17.462 17.895 1.00 25.61 84 ALA A CA 1
ATOM 648 C C . AL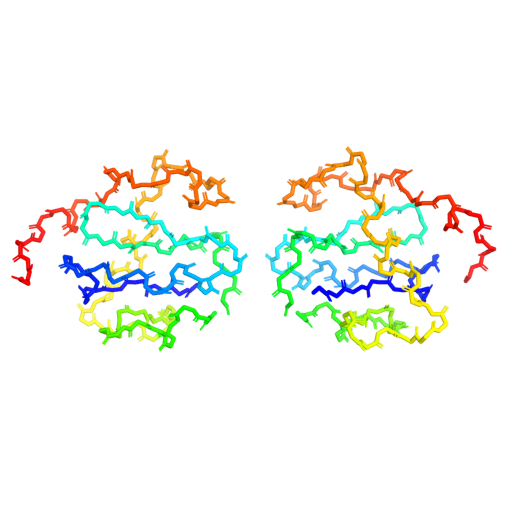A A 1 84 ? 10.811 18.901 18.239 1.00 27.04 84 ALA A C 1
ATOM 649 O O . ALA A 1 84 ? 10.099 19.146 19.219 1.00 27.09 84 ALA A O 1
ATOM 651 N N . SER A 1 85 ? 11.244 19.845 17.409 1.00 28.66 85 SER A N 1
ATOM 652 C CA . SER A 1 85 ? 11.126 21.264 17.758 1.00 30.71 85 SER A CA 1
ATOM 653 C C . SER A 1 85 ? 9.683 21.698 18.039 1.00 31.55 85 SER A C 1
ATOM 654 O O . SER A 1 85 ? 9.417 22.486 18.974 1.00 33.33 85 SER A O 1
ATOM 657 N N . LYS A 1 86 ? 8.750 21.179 17.248 1.00 31.56 86 LYS A N 1
ATOM 658 C CA . LYS A 1 86 ? 7.346 21.513 17.378 1.00 31.94 86 LYS A CA 1
ATOM 659 C C . LYS A 1 86 ? 6.605 20.747 18.493 1.00 31.55 86 LYS A C 1
ATOM 660 O O . LYS A 1 86 ? 5.586 21.229 19.011 1.00 31.47 86 LYS A O 1
ATOM 666 N N . VAL A 1 87 ? 7.106 19.565 18.839 1.00 30.72 87 VAL A N 1
ATOM 667 C CA . VAL A 1 87 ? 6.539 18.712 19.890 1.00 30.40 87 VAL A CA 1
ATOM 668 C C . VAL A 1 87 ? 6.884 19.221 21.306 1.00 30.01 87 VAL A C 1
ATOM 669 O O . VAL A 1 87 ? 6.023 19.251 22.202 1.00 28.70 87 VAL A O 1
ATOM 673 N N . GLY A 1 88 ? 8.141 19.611 21.503 1.00 29.17 88 GLY A N 1
ATOM 674 C CA . GLY A 1 88 ? 8.632 20.002 22.821 1.00 29.50 88 GLY A CA 1
ATOM 675 C C . GLY A 1 88 ? 8.670 18.824 23.787 1.00 29.66 88 GLY A C 1
ATOM 676 O O . GLY A 1 88 ? 8.620 17.658 23.356 1.00 29.74 88 GLY A O 1
ATOM 677 N N . GLN A 1 89 ? 8.754 19.121 25.090 1.00 29.64 89 GLN A N 1
ATOM 678 C CA . GLN A 1 89 ? 8.827 18.074 26.099 1.00 30.20 89 GLN A CA 1
ATOM 679 C C . GLN A 1 89 ? 7.470 17.416 26.248 1.00 30.03 89 GLN A C 1
ATOM 680 O O . GLN A 1 89 ? 6.461 18.118 26.326 1.00 30.23 89 GLN A O 1
ATOM 686 N N . THR A 1 90 ? 7.442 16.086 26.301 1.00 29.35 90 THR A N 1
ATOM 687 C CA . THR A 1 90 ? 6.198 15.345 26.514 1.00 29.83 90 THR A CA 1
ATOM 688 C C . THR A 1 90 ? 6.423 14.188 27.496 1.00 29.64 90 THR A C 1
ATOM 689 O O . THR A 1 90 ? 7.511 13.629 27.571 1.00 29.47 90 THR A O 1
ATOM 693 N N . ASP A 1 91 ? 5.374 13.839 28.246 1.00 29.43 91 ASP A N 1
ATOM 694 C CA . ASP A 1 91 ? 5.475 12.811 29.284 1.00 28.83 91 ASP A CA 1
ATOM 695 C C . ASP A 1 91 ? 5.208 11.433 28.683 1.00 28.53 91 ASP A C 1
ATOM 696 O O . ASP A 1 91 ? 4.267 10.737 29.075 1.00 29.41 91 ASP A O 1
ATOM 701 N N . ASN A 1 92 ? 6.058 11.047 27.731 1.00 26.80 92 ASN A N 1
ATOM 702 C CA . ASN A 1 92 ? 5.912 9.783 27.024 1.00 26.29 92 ASN A CA 1
ATOM 703 C C . ASN A 1 92 ? 6.948 8.730 27.426 1.00 26.08 92 ASN A C 1
ATOM 704 O O . ASN A 1 92 ? 7.024 7.672 26.817 1.00 24.17 92 ASN A O 1
ATOM 709 N N . ASP A 1 93 ? 7.724 8.995 28.481 1.00 25.57 93 ASP A N 1
ATOM 710 C CA . ASP A 1 93 ? 8.769 8.051 28.906 1.00 25.25 93 ASP A CA 1
ATOM 711 C C . ASP A 1 93 ? 8.179 6.658 29.131 1.00 25.57 93 ASP A C 1
ATOM 712 O O . ASP A 1 93 ? 7.123 6.525 29.771 1.00 25.9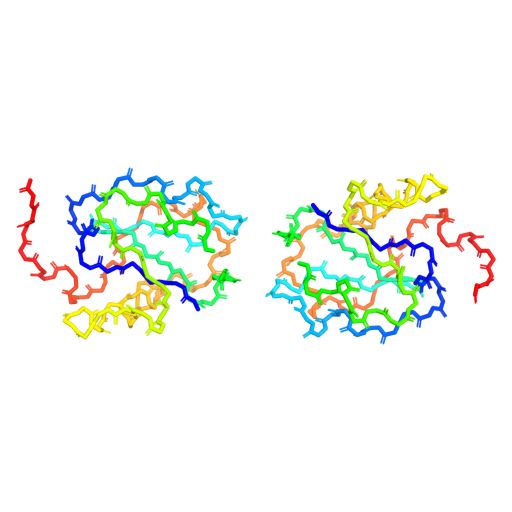8 93 ASP A O 1
ATOM 717 N N . PRO A 1 94 ? 8.833 5.612 28.609 1.00 25.73 94 PRO A N 1
ATOM 718 C CA . PRO A 1 94 ? 8.352 4.254 28.877 1.00 26.50 94 PRO A CA 1
ATOM 719 C C . PRO A 1 94 ? 8.409 3.856 30.362 1.00 26.91 94 PRO A C 1
ATOM 720 O O . PRO A 1 94 ? 9.238 4.360 31.105 1.00 25.98 94 PRO A O 1
ATOM 724 N N . GLN A 1 95 ? 7.531 2.937 30.769 1.00 28.00 95 GLN A N 1
ATOM 725 C CA . GLN A 1 95 ? 7.462 2.484 32.170 1.00 29.05 95 GLN A CA 1
ATOM 726 C C . GLN A 1 95 ? 8.837 2.205 32.799 1.00 29.50 95 GLN A C 1
ATOM 727 O O . GLN A 1 95 ? 9.128 2.678 33.907 1.00 29.41 95 GLN A O 1
ATOM 733 N N . ALA A 1 96 ? 9.664 1.452 32.073 1.00 29.85 96 ALA A N 1
ATOM 734 C CA . ALA A 1 96 ? 11.007 1.059 32.516 1.00 29.90 96 ALA A CA 1
ATOM 735 C C . ALA A 1 96 ? 11.880 2.240 32.939 1.00 29.45 96 ALA A C 1
ATOM 736 O O . ALA A 1 96 ? 12.678 2.115 33.866 1.00 30.46 96 ALA A O 1
ATOM 738 N N . ILE A 1 97 ? 11.741 3.375 32.258 1.00 28.49 97 ILE A N 1
ATOM 739 C CA . ILE A 1 97 ? 12.492 4.594 32.593 1.00 28.45 97 ILE A CA 1
ATOM 740 C C . ILE A 1 97 ? 11.752 5.416 33.682 1.00 28.15 97 ILE A C 1
ATOM 741 O O . ILE A 1 97 ? 12.385 5.999 34.574 1.00 27.05 97 ILE A O 1
ATOM 746 N N . LYS A 1 98 ? 10.422 5.459 33.617 1.00 27.91 98 LYS A N 1
ATOM 747 C CA . LYS A 1 98 ? 9.630 6.144 34.645 1.00 28.36 98 LYS A CA 1
ATOM 748 C C . LYS A 1 98 ? 9.909 5.572 36.030 1.00 27.86 98 LYS A C 1
ATOM 749 O O . LYS A 1 98 ? 9.920 6.304 37.007 1.00 28.42 98 LYS A O 1
ATOM 755 N N . ASP A 1 99 ? 10.119 4.262 36.103 1.00 27.35 99 ASP A N 1
ATOM 756 C CA . ASP A 1 99 ? 10.324 3.578 37.368 1.00 27.71 99 ASP A CA 1
ATOM 757 C C . ASP A 1 99 ? 11.703 3.758 37.988 1.00 27.20 99 ASP A C 1
ATOM 758 O O . ASP A 1 99 ? 11.863 3.486 39.164 1.00 26.71 99 ASP A O 1
ATOM 763 N N . LEU A 1 100 ? 12.697 4.218 37.230 1.00 26.16 100 LEU A N 1
ATOM 764 C CA . LEU A 1 100 ? 14.033 4.412 37.805 1.00 26.13 100 LEU A CA 1
ATOM 765 C C . LEU A 1 100 ? 14.023 5.406 38.987 1.00 26.30 100 LEU A C 1
ATOM 766 O O . LEU A 1 100 ? 13.401 6.446 38.898 1.00 24.98 100 LEU A O 1
ATOM 771 N N . PRO A 1 101 ? 14.741 5.105 40.100 1.00 27.02 101 PRO A N 1
ATOM 772 C CA . PRO A 1 101 ? 14.797 6.137 41.162 1.00 27.56 101 PRO A CA 1
ATOM 773 C C . PRO A 1 101 ? 15.458 7.437 40.679 1.00 28.13 101 PRO A C 1
ATOM 774 O O . PRO A 1 101 ? 16.203 7.393 39.703 1.00 27.37 101 PRO A O 1
ATOM 778 N N . PRO A 1 102 ? 15.178 8.578 41.347 1.00 28.98 102 PRO A N 1
ATOM 779 C CA . PRO A 1 102 ? 15.858 9.825 41.005 1.00 30.03 102 PRO A CA 1
ATOM 780 C C . PRO A 1 102 ? 17.375 9.658 40.977 1.00 31.07 102 PRO A C 1
ATOM 781 O O . PRO A 1 102 ? 17.938 8.992 41.853 1.00 30.92 102 PRO A O 1
ATOM 785 N N . GLN A 1 103 ? 18.027 10.275 39.995 1.00 31.74 103 GLN A N 1
ATOM 786 C CA . GLN A 1 103 ? 19.495 10.253 39.884 1.00 32.87 103 GLN A CA 1
ATOM 787 C C . GLN A 1 103 ? 20.056 11.684 39.870 1.00 32.58 103 GLN A C 1
ATOM 788 O O . GLN A 1 103 ? 19.335 12.659 39.631 1.00 32.26 103 GLN A O 1
ATOM 794 N N . GLY A 1 104 ? 21.339 11.814 40.185 1.00 32.68 104 GLY A N 1
ATOM 795 C CA . GLY A 1 104 ? 21.985 13.125 40.170 1.00 32.52 104 GLY A CA 1
ATOM 796 C C . GLY A 1 104 ? 21.576 14.014 41.332 1.00 32.26 104 GLY A C 1
ATOM 797 O O . GLY A 1 104 ? 21.149 13.533 42.375 1.00 32.40 104 GLY A O 1
ATOM 798 N N . GLU A 1 105 ? 21.691 15.248 41.266 1.00 30.95 105 GLU A N 1
ATOM 799 N N . THR B 1 1 ? 23.896 21.145 1.279 1.00 17.52 1 THR B N 1
ATOM 800 C CA A THR B 1 1 ? 23.066 20.411 0.245 0.50 18.18 1 THR B CA 1
ATOM 801 C CA B THR B 1 1 ? 23.068 20.535 0.224 0.50 18.36 1 THR B CA 1
ATOM 802 C C . THR B 1 1 ? 23.880 20.011 -0.987 1.00 17.58 1 THR B C 1
ATOM 803 O O . THR B 1 1 ? 24.924 20.584 -1.320 1.00 16.99 1 THR B O 1
ATOM 810 N N . TYR B 1 2 ? 23.397 18.954 -1.623 1.00 17.07 2 TYR B N 1
ATOM 811 C CA . TYR B 1 2 ? 23.910 18.574 -2.900 1.00 16.33 2 TYR B CA 1
ATOM 812 C C . TYR B 1 2 ? 22.908 19.046 -3.963 1.00 15.65 2 TYR B C 1
ATOM 813 O O . TYR B 1 2 ? 21.779 19.431 -3.646 1.00 15.52 2 TYR B O 1
ATOM 822 N N . VAL B 1 3 ? 23.365 19.063 -5.208 1.00 15.89 3 VAL B N 1
ATOM 823 C CA . VAL B 1 3 ? 22.652 19.647 -6.370 1.00 14.85 3 VAL B CA 1
ATOM 824 C C . VAL B 1 3 ? 22.739 18.669 -7.576 1.00 15.71 3 VAL B C 1
ATOM 825 O O . VAL B 1 3 ? 23.823 18.134 -7.840 1.00 15.47 3 VAL B O 1
ATOM 829 N N . ILE B 1 4 ? 21.619 18.478 -8.287 1.00 15.01 4 ILE B N 1
ATOM 830 C CA . ILE B 1 4 ? 21.617 17.746 -9.571 1.00 16.92 4 ILE B CA 1
ATOM 831 C C . ILE B 1 4 ? 21.776 18.804 -10.689 1.00 16.97 4 ILE B C 1
ATOM 832 O O . ILE B 1 4 ? 20.995 19.761 -10.766 1.00 16.15 4 ILE B O 1
ATOM 837 N N . ALA B 1 5 ? 22.759 18.612 -11.565 1.00 16.83 5 ALA B N 1
ATOM 838 C CA . ALA B 1 5 ? 23.040 19.577 -12.648 1.00 17.26 5 ALA B CA 1
ATOM 839 C C . ALA B 1 5 ? 22.712 18.946 -14.040 1.00 17.73 5 ALA B C 1
ATOM 840 O O . ALA B 1 5 ? 22.092 17.899 -14.126 1.00 16.91 5 ALA B O 1
ATOM 842 N N . GLU B 1 6 ? 23.089 19.655 -15.101 1.00 17.83 6 GLU B N 1
ATOM 843 C CA . GLU B 1 6 ? 22.681 19.357 -16.479 1.00 18.04 6 GLU B CA 1
ATOM 844 C C . GLU B 1 6 ? 22.773 17.900 -16.969 1.00 17.21 6 GLU B C 1
ATOM 845 O O . GLU B 1 6 ? 21.938 17.482 -17.767 1.00 17.31 6 GLU B O 1
ATOM 851 N N . PRO B 1 7 ? 23.810 17.129 -16.561 1.00 17.02 7 PRO B N 1
ATOM 852 C CA . PRO B 1 7 ? 23.870 15.793 -17.134 1.00 17.09 7 PRO B CA 1
ATOM 853 C C . PRO B 1 7 ? 22.650 14.880 -16.870 1.00 17.51 7 PRO B C 1
ATOM 854 O O . PRO B 1 7 ? 22.427 13.909 -17.612 1.00 16.53 7 PRO B O 1
ATOM 858 N N . CYS B 1 8 ? 21.849 15.207 -15.852 1.00 16.67 8 CYS B N 1
ATOM 859 C CA . CYS B 1 8 ? 20.626 14.424 -15.572 1.00 16.78 8 CYS B CA 1
ATOM 860 C C . CYS B 1 8 ? 19.546 14.607 -16.637 1.00 16.52 8 CYS B C 1
ATOM 861 O O . CYS B 1 8 ? 18.711 13.731 -16.833 1.00 16.16 8 CYS B O 1
ATOM 864 N N . VAL B 1 9 ? 19.556 15.757 -17.320 1.00 16.66 9 VAL B N 1
ATOM 865 C CA . VAL B 1 9 ? 18.450 16.173 -18.209 1.00 17.94 9 VAL B CA 1
ATOM 866 C C . VAL B 1 9 ? 18.279 15.149 -19.333 1.00 18.30 9 VAL B C 1
ATOM 867 O O . VAL B 1 9 ? 19.235 14.804 -20.046 1.00 18.68 9 VAL B O 1
ATOM 871 N N . ASP B 1 10 ? 17.049 14.651 -19.456 1.00 19.34 10 ASP B N 1
ATOM 872 C CA . ASP B 1 10 ? 16.673 13.608 -20.394 1.00 19.78 10 ASP B CA 1
ATOM 873 C C . ASP B 1 10 ? 17.414 12.259 -20.214 1.00 20.00 10 ASP B C 1
ATOM 874 O O . ASP B 1 10 ? 17.407 11.414 -21.126 1.00 21.76 10 ASP B O 1
ATOM 879 N N . VAL B 1 11 ? 18.036 12.049 -19.053 1.00 19.65 11 VAL B N 1
ATOM 880 C CA . VAL B 1 11 ? 18.605 10.761 -18.710 1.00 19.41 11 VAL B CA 1
ATOM 881 C C . VAL B 1 11 ? 17.788 10.137 -17.559 1.00 19.47 11 VAL B C 1
ATOM 882 O O . VAL B 1 11 ? 17.284 9.012 -17.697 1.00 19.31 11 VAL B O 1
ATOM 886 N N . LYS B 1 12 ? 17.686 10.827 -16.418 1.00 18.59 12 LYS B N 1
ATOM 887 C CA . LYS B 1 12 ? 16.907 10.340 -15.279 1.00 18.80 12 LYS B CA 1
ATOM 888 C C . LYS B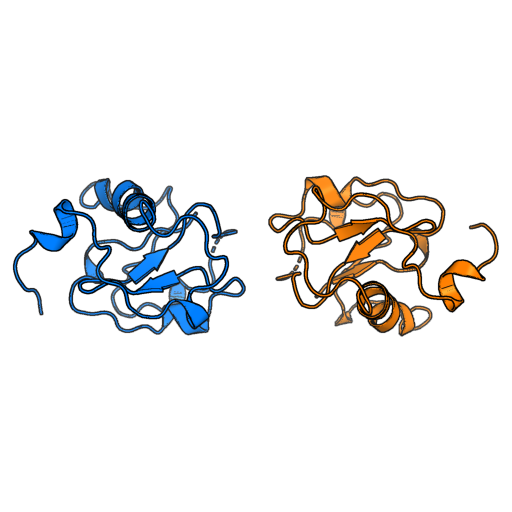 1 12 ? 17.172 8.854 -14.953 1.00 19.18 12 LYS B C 1
ATOM 889 O O . LYS B 1 12 ? 16.255 8.008 -14.947 1.00 19.14 12 LYS B O 1
ATOM 895 N N . ASP B 1 13 ? 18.432 8.521 -14.699 1.00 19.15 13 ASP B N 1
ATOM 896 C CA . ASP B 1 13 ? 18.785 7.115 -14.439 1.00 18.99 13 ASP B CA 1
ATOM 897 C C . ASP B 1 13 ? 18.108 6.544 -13.169 1.00 19.37 13 ASP B C 1
ATOM 898 O O . ASP B 1 13 ? 17.748 5.348 -13.122 1.00 19.47 13 ASP B O 1
ATOM 903 N N . LYS B 1 14 ? 17.982 7.386 -12.141 1.00 19.43 14 LYS B N 1
ATOM 904 C CA . LYS B 1 14 ? 17.243 7.109 -10.903 1.00 20.38 14 LYS B CA 1
ATOM 905 C C . LYS B 1 14 ? 17.962 6.139 -9.951 1.00 20.10 14 LYS B C 1
ATOM 906 O O . LYS B 1 14 ? 17.359 5.605 -9.021 1.00 21.64 14 LYS B O 1
ATOM 912 N N . ALA B 1 15 ? 19.259 5.932 -10.182 1.00 20.02 15 ALA B N 1
ATOM 913 C CA . ALA B 1 15 ? 20.117 5.242 -9.230 1.00 19.95 15 ALA B CA 1
ATOM 914 C C . ALA B 1 15 ? 20.164 5.940 -7.858 1.00 19.57 15 ALA B C 1
ATOM 915 O O . ALA B 1 15 ? 20.174 5.278 -6.807 1.00 21.07 15 ALA B O 1
ATOM 917 N N . CYS B 1 16 ? 20.170 7.274 -7.901 1.00 19.79 16 CYS B N 1
ATOM 918 C CA . CYS B 1 16 ? 20.353 8.133 -6.749 1.00 19.41 16 CYS B CA 1
ATOM 919 C C . CYS B 1 16 ? 19.245 7.959 -5.686 1.00 21.05 16 CYS B C 1
ATOM 920 O O . CYS B 1 16 ? 19.546 7.860 -4.494 1.00 20.74 16 CYS B O 1
ATOM 923 N N . ILE B 1 17 ? 17.998 7.799 -6.125 1.00 21.64 17 ILE B N 1
ATOM 924 C CA . ILE B 1 17 ? 16.863 7.786 -5.206 1.00 22.12 17 ILE B CA 1
ATOM 925 C C . ILE B 1 17 ? 16.916 6.545 -4.294 1.00 22.56 17 ILE B C 1
ATOM 926 O O . ILE B 1 17 ? 16.399 6.588 -3.163 1.00 24.13 17 ILE B O 1
ATOM 931 N N . GLU B 1 18 ? 17.544 5.470 -4.779 1.00 22.15 18 GLU B N 1
ATOM 932 C CA . GLU B 1 18 ? 17.690 4.234 -4.012 1.00 23.03 18 GLU B CA 1
ATOM 933 C C . GLU B 1 18 ? 18.663 4.321 -2.822 1.00 23.05 18 GLU B C 1
ATOM 934 O O . GLU B 1 18 ? 18.685 3.406 -1.980 1.00 23.12 18 GLU B O 1
ATOM 940 N N . GLU B 1 19 ? 19.482 5.381 -2.795 1.00 23.01 19 GLU B N 1
ATOM 941 C CA . GLU B 1 19 ? 20.560 5.559 -1.812 1.00 22.20 19 GLU B CA 1
ATOM 942 C C . GLU B 1 19 ? 20.239 6.640 -0.771 1.00 20.81 19 GLU B C 1
ATOM 943 O O . GLU B 1 19 ? 20.859 6.654 0.282 1.00 21.49 19 GLU B O 1
ATOM 949 N N . CYS B 1 20 ? 19.303 7.548 -1.055 1.00 19.68 20 CYS B N 1
ATOM 950 C CA . CYS B 1 20 ? 19.056 8.687 -0.166 1.00 18.39 20 CYS B CA 1
ATOM 951 C C . CYS B 1 20 ? 18.268 8.304 1.098 1.00 18.87 20 CYS B C 1
ATOM 952 O O . CYS B 1 20 ? 17.100 7.874 1.004 1.00 18.82 20 CYS B O 1
ATOM 955 N N . PRO B 1 21 ? 18.894 8.441 2.284 1.00 18.74 21 PRO B N 1
ATOM 956 C CA . PRO B 1 21 ? 18.219 8.069 3.535 1.00 19.70 21 PRO B CA 1
ATOM 957 C C . PRO B 1 21 ? 16.950 8.830 3.896 1.00 19.20 21 PRO B C 1
ATOM 958 O O . PRO B 1 21 ? 16.120 8.286 4.657 1.00 19.72 21 PRO B O 1
ATOM 962 N N . VAL B 1 22 ? 16.802 10.038 3.351 1.00 19.40 22 VAL B N 1
ATOM 963 C CA . VAL B 1 22 ? 15.649 10.897 3.633 1.00 19.13 22 VAL B CA 1
ATOM 964 C C . VAL B 1 22 ? 14.691 11.005 2.440 1.00 18.86 22 VAL B C 1
ATOM 965 O O . VAL B 1 22 ? 13.671 11.695 2.545 1.00 20.14 22 VAL B O 1
ATOM 969 N N . ASP B 1 23 ? 15.005 10.338 1.314 1.00 18.38 23 ASP B N 1
ATOM 970 C CA . ASP B 1 23 ? 14.113 10.274 0.141 1.00 18.48 23 ASP B CA 1
ATOM 971 C C . ASP B 1 23 ? 13.750 11.717 -0.303 1.00 18.49 23 ASP B C 1
ATOM 972 O O . ASP B 1 23 ? 12.571 12.039 -0.538 1.00 19.40 23 ASP B O 1
ATOM 977 N N . CYS B 1 24 ? 14.778 12.572 -0.420 1.00 18.35 24 CYS B N 1
ATOM 978 C CA . CYS B 1 24 ? 14.567 13.965 -0.779 1.00 18.19 24 CYS B CA 1
ATOM 979 C C . CYS B 1 24 ? 14.860 14.334 -2.242 1.00 18.01 24 CYS B C 1
ATOM 980 O O . CYS B 1 24 ? 14.993 15.521 -2.568 1.00 17.10 24 CYS B O 1
ATOM 983 N N . ILE B 1 25 ? 14.895 13.345 -3.133 1.00 17.36 25 ILE B N 1
ATOM 984 C CA . ILE B 1 25 ? 15.223 13.581 -4.541 1.00 16.76 25 ILE B CA 1
ATOM 985 C C . ILE B 1 25 ? 13.945 13.328 -5.348 1.00 16.65 25 ILE B C 1
ATOM 986 O O . ILE B 1 25 ? 13.443 12.201 -5.400 1.00 16.57 25 ILE B O 1
ATOM 991 N N . TYR B 1 26 ? 13.385 14.384 -5.922 1.00 16.67 26 TYR B N 1
ATOM 992 C CA . TYR B 1 26 ? 12.055 14.369 -6.546 1.00 16.81 26 TYR B CA 1
ATOM 993 C C . TYR B 1 26 ? 12.135 14.477 -8.078 1.00 17.22 26 TYR B C 1
ATOM 994 O O . TYR B 1 26 ? 13.005 15.134 -8.621 1.00 17.09 26 TYR B O 1
ATOM 1003 N N . GLU B 1 27 ? 11.172 13.831 -8.752 1.00 18.40 27 GLU B N 1
ATOM 1004 C CA . GLU B 1 27 ? 11.187 13.675 -10.207 1.00 18.54 27 GLU B CA 1
ATOM 1005 C C . GLU B 1 27 ? 10.333 14.705 -10.925 1.00 19.20 27 GLU B C 1
ATOM 1006 O O . GLU B 1 27 ? 9.154 14.868 -10.611 1.00 19.21 27 GLU B O 1
ATOM 1012 N N . GLY B 1 28 ? 10.937 15.398 -11.884 1.00 18.92 28 GLY B N 1
ATOM 1013 C CA . GLY B 1 28 ? 10.213 16.251 -12.837 1.00 19.34 28 GLY B CA 1
ATOM 1014 C C . GLY B 1 28 ? 10.131 15.586 -14.213 1.00 19.78 28 GLY B C 1
ATOM 1015 O O . GLY B 1 28 ? 10.522 14.430 -14.373 1.00 19.15 28 GLY B O 1
ATOM 1016 N N . ALA B 1 29 ? 9.661 16.316 -15.221 1.00 19.49 29 A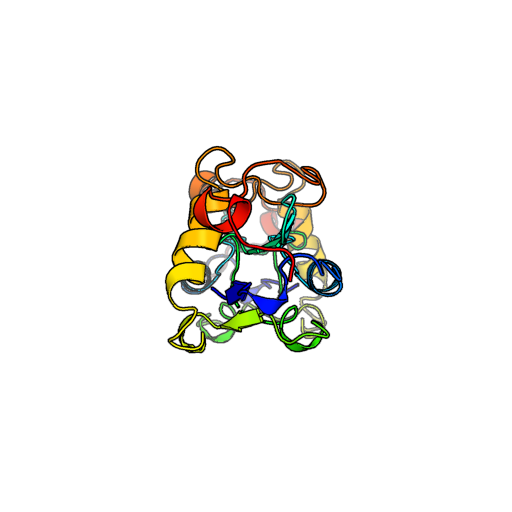LA B N 1
ATOM 1017 C CA . ALA B 1 29 ? 9.630 15.775 -16.591 1.00 20.22 29 ALA B CA 1
ATOM 1018 C C . ALA B 1 29 ? 11.023 15.607 -17.218 1.00 19.95 29 ALA B C 1
ATOM 1019 O O . ALA B 1 29 ? 11.276 14.629 -17.944 1.00 21.17 29 ALA B O 1
ATOM 1021 N N . ARG B 1 30 ? 11.917 16.546 -16.925 1.00 19.47 30 ARG B N 1
ATOM 1022 C CA . ARG B 1 30 ? 13.218 16.634 -17.616 1.00 19.27 30 ARG B CA 1
ATOM 1023 C C . ARG B 1 30 ? 14.380 16.045 -16.791 1.00 18.85 30 ARG B C 1
ATOM 1024 O O . ARG B 1 30 ? 15.350 15.547 -17.355 1.00 17.47 30 ARG B O 1
ATOM 1032 N N . MET B 1 31 ? 14.263 16.123 -15.459 1.00 18.11 31 MET B N 1
ATOM 1033 C CA A MET B 1 31 ? 15.344 15.694 -14.578 0.70 18.00 31 MET B CA 1
ATOM 1034 C CA B MET B 1 31 ? 15.358 15.877 -14.528 0.30 18.16 31 MET B CA 1
ATOM 1035 C C . MET B 1 31 ? 14.784 15.429 -13.173 1.00 18.31 31 MET B C 1
ATOM 1036 O O . MET B 1 31 ? 13.585 15.547 -12.954 1.00 18.32 31 MET B O 1
ATOM 1045 N N . LEU B 1 32 ? 15.668 14.984 -12.264 1.00 17.63 32 LEU B N 1
ATOM 1046 C CA . LEU B 1 32 ? 15.361 14.920 -10.816 1.00 17.88 32 LEU B CA 1
ATOM 1047 C C . LEU B 1 32 ? 16.009 16.107 -10.118 1.00 17.68 32 LEU B C 1
ATOM 1048 O O . LEU B 1 32 ? 16.942 16.720 -10.657 1.00 17.78 32 LEU B O 1
ATOM 1053 N N . TYR B 1 33 ? 15.483 16.435 -8.924 1.00 17.15 33 TYR B N 1
ATOM 1054 C CA . TYR B 1 33 ? 15.875 17.635 -8.177 1.00 17.70 33 TYR B CA 1
ATOM 1055 C C . TYR B 1 33 ? 16.014 17.294 -6.698 1.00 17.74 33 TYR B C 1
ATOM 1056 O O . TYR B 1 33 ? 15.122 16.705 -6.111 1.00 17.06 33 TYR B O 1
ATOM 1065 N N . ILE B 1 34 ? 17.112 17.721 -6.086 1.00 17.17 34 ILE B N 1
ATOM 1066 C CA . ILE B 1 34 ? 17.332 17.508 -4.647 1.00 17.64 34 ILE B CA 1
ATOM 1067 C C . ILE B 1 34 ? 16.723 18.679 -3.870 1.00 15.90 34 ILE B C 1
ATOM 1068 O O . ILE B 1 34 ? 17.031 19.853 -4.133 1.00 15.96 34 ILE B O 1
ATOM 1073 N N . HIS B 1 35 ? 15.859 18.386 -2.885 1.00 15.55 35 HIS B N 1
ATOM 1074 C CA . HIS B 1 35 ? 15.241 19.431 -2.089 1.00 16.47 35 HIS B CA 1
ATOM 1075 C C . HIS B 1 35 ? 16.247 20.029 -1.099 1.00 16.12 35 HIS B C 1
ATOM 1076 O O . HIS B 1 35 ? 16.712 19.319 -0.214 1.00 18.46 35 HIS B O 1
ATOM 1083 N N . PRO B 1 36 ? 16.594 21.336 -1.248 1.00 17.07 36 PRO B N 1
ATOM 1084 C CA . PRO B 1 36 ? 17.681 21.864 -0.407 1.00 17.90 36 PRO B CA 1
ATOM 1085 C C . PRO B 1 36 ? 17.370 22.046 1.079 1.00 19.52 36 PRO B C 1
ATOM 1086 O O . PRO B 1 36 ? 18.300 22.150 1.886 1.00 20.73 36 PRO B O 1
ATOM 1090 N N . ASP B 1 37 ? 16.085 22.075 1.430 1.00 20.20 37 ASP B N 1
ATOM 1091 C CA . ASP B 1 37 ? 15.634 22.145 2.807 1.00 21.42 37 ASP B CA 1
ATOM 1092 C C . ASP B 1 37 ? 15.332 20.750 3.422 1.00 20.61 37 ASP B C 1
ATOM 1093 O O . ASP B 1 37 ? 14.832 20.697 4.557 1.00 22.75 37 ASP B O 1
ATOM 1098 N N . GLU B 1 38 ? 15.573 19.661 2.691 1.00 18.45 38 GLU B N 1
ATOM 1099 C CA . GLU B 1 38 ? 15.439 18.281 3.210 1.00 18.06 38 GLU B CA 1
ATOM 1100 C C . GLU B 1 38 ? 16.765 17.473 3.159 1.00 17.83 38 GLU B C 1
ATOM 1101 O O . GLU B 1 38 ? 17.014 16.590 3.989 1.00 17.11 38 GLU B O 1
ATOM 1107 N N . CYS B 1 39 ? 17.601 17.755 2.174 1.00 18.18 39 CYS B N 1
ATOM 1108 C CA . CYS B 1 39 ? 18.919 17.111 2.077 1.00 17.42 39 CYS B CA 1
ATOM 1109 C C . CYS B 1 39 ? 19.770 17.473 3.293 1.00 17.92 39 CYS B C 1
ATOM 1110 O O . CYS B 1 39 ? 19.844 18.637 3.665 1.00 17.65 39 CYS B O 1
ATOM 1113 N N . VAL B 1 40 ? 20.410 16.479 3.890 1.00 18.06 40 VAL B N 1
ATOM 1114 C CA . VAL B 1 40 ? 21.259 16.631 5.066 1.00 18.05 40 VAL B CA 1
ATOM 1115 C C . VAL B 1 40 ? 22.727 16.194 4.787 1.00 17.86 40 VAL B C 1
ATOM 1116 O O . VAL B 1 40 ? 23.497 15.873 5.710 1.00 17.86 40 VAL B O 1
ATOM 1120 N N . ASP B 1 41 ? 23.112 16.234 3.509 1.00 18.03 41 ASP B N 1
ATOM 1121 C CA . ASP B 1 41 ? 24.481 15.985 3.045 1.00 17.51 41 ASP B CA 1
ATOM 1122 C C . ASP B 1 41 ? 24.907 14.547 3.348 1.00 17.16 41 ASP B C 1
ATOM 1123 O O . ASP B 1 41 ? 26.108 14.250 3.589 1.00 18.01 41 ASP B O 1
ATOM 1135 N N . GLY B 1 43 ? 25.391 12.243 1.163 1.00 17.55 43 GLY B N 1
ATOM 1136 C CA . GLY B 1 43 ? 26.293 12.041 0.015 1.00 16.86 43 GLY B CA 1
ATOM 1137 C C . GLY B 1 43 ? 26.266 10.668 -0.615 1.00 17.81 43 GLY B C 1
ATOM 1138 O O . GLY B 1 43 ? 27.122 10.389 -1.437 1.00 19.50 43 GLY B O 1
ATOM 1139 N N . ALA B 1 44 ? 25.288 9.829 -0.258 1.00 18.41 44 ALA B N 1
ATOM 1140 C CA . ALA B 1 44 ? 25.142 8.485 -0.844 1.00 18.64 44 ALA B CA 1
ATOM 1141 C C . ALA B 1 44 ? 24.742 8.455 -2.315 1.00 18.91 44 ALA B C 1
ATOM 1142 O O . ALA B 1 44 ? 25.030 7.453 -3.035 1.00 17.86 44 ALA B O 1
ATOM 1144 N N . CYS B 1 45 ? 24.050 9.507 -2.746 1.00 18.60 45 CYS B N 1
ATOM 1145 C CA . CYS B 1 45 ? 23.511 9.645 -4.107 1.00 19.17 45 CYS B CA 1
ATOM 1146 C C . CYS B 1 45 ? 24.645 9.938 -5.112 1.00 19.24 45 CYS B C 1
ATOM 1147 O O . CYS B 1 45 ? 24.652 9.397 -6.209 1.00 19.47 45 CYS B O 1
ATOM 1150 N N . GLU B 1 46 ? 25.653 10.702 -4.697 1.00 17.63 46 GLU B N 1
ATOM 1151 C CA . GLU B 1 46 ? 26.653 11.212 -5.641 1.00 18.91 46 GLU B CA 1
ATOM 1152 C C . GLU B 1 46 ? 27.415 10.119 -6.403 1.00 19.10 46 GLU B C 1
ATOM 1153 O O . GLU B 1 46 ? 27.530 10.201 -7.645 1.00 18.65 46 GLU B O 1
ATOM 1159 N N . PRO B 1 47 ? 27.975 9.100 -5.689 1.00 18.92 47 PRO B N 1
ATOM 1160 C CA . PRO B 1 47 ? 28.750 8.074 -6.411 1.00 20.18 47 PRO B CA 1
ATOM 1161 C C . PRO B 1 47 ? 27.978 7.137 -7.349 1.00 19.75 47 PRO B C 1
ATOM 1162 O O . PRO B 1 47 ? 28.608 6.476 -8.197 1.00 20.71 47 PRO B O 1
ATOM 1166 N N . VAL B 1 48 ? 26.657 7.038 -7.221 1.00 19.04 48 VAL B N 1
ATOM 1167 C CA . VAL B 1 48 ? 25.912 6.055 -8.008 1.00 19.14 48 VAL B CA 1
ATOM 1168 C C . VAL B 1 48 ? 25.339 6.606 -9.314 1.00 18.32 48 VAL B C 1
ATOM 1169 O O . VAL B 1 48 ? 24.888 5.843 -10.156 1.00 18.73 48 VAL B O 1
ATOM 1173 N N . CYS B 1 49 ? 25.411 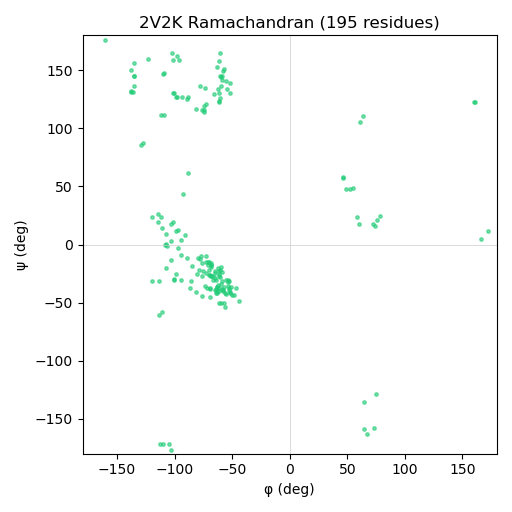7.924 -9.522 1.00 18.23 49 CYS B N 1
ATOM 1174 C CA . CYS B 1 49 ? 24.910 8.491 -10.772 1.00 18.67 49 CYS B CA 1
ATOM 1175 C C . CYS B 1 49 ? 25.842 8.214 -11.953 1.00 18.97 49 CYS B C 1
ATOM 1176 O O . CYS B 1 49 ? 27.010 8.650 -11.938 1.00 19.18 49 CYS B O 1
ATOM 1179 N N . PRO B 1 50 ? 25.341 7.505 -12.985 1.00 19.10 50 PRO B N 1
ATOM 1180 C CA . PRO B 1 50 ? 26.235 7.074 -14.071 1.00 19.48 50 PRO B CA 1
ATOM 1181 C C . PRO B 1 50 ? 26.712 8.200 -15.044 1.00 19.65 50 PRO B C 1
ATOM 1182 O O . PRO B 1 50 ? 27.643 7.962 -15.847 1.00 20.71 50 PRO B O 1
ATOM 1186 N N . VAL B 1 51 ? 26.130 9.397 -14.944 1.00 19.19 51 VAL B N 1
ATOM 1187 C CA . VAL B 1 51 ? 26.533 10.536 -15.767 1.00 18.57 51 VAL B CA 1
ATOM 1188 C C . VAL B 1 51 ? 27.140 11.680 -14.946 1.00 18.69 51 VAL B C 1
ATOM 1189 O O . VAL B 1 51 ? 27.333 12.777 -15.454 1.00 17.87 51 VAL B O 1
ATOM 1193 N N A GLU B 1 52 ? 27.417 11.383 -13.680 0.50 18.80 52 GLU B N 1
ATOM 1194 N N B GLU B 1 52 ? 27.508 11.393 -13.700 0.50 18.62 52 GLU B N 1
ATOM 1195 C CA A GLU B 1 52 ? 28.048 12.314 -12.767 0.50 19.13 52 GLU B CA 1
ATOM 1196 C CA B GLU B 1 52 ? 28.069 12.392 -12.786 0.50 18.81 52 GLU B CA 1
ATOM 1197 C C A GLU B 1 52 ? 27.310 13.659 -12.665 0.50 18.61 52 GLU B C 1
ATOM 1198 C C B GLU B 1 52 ? 27.280 13.700 -12.772 0.50 18.51 52 GLU B C 1
ATOM 1199 O O A GLU B 1 52 ? 27.943 14.727 -12.653 0.50 18.90 52 GLU B O 1
ATOM 1200 O O B GLU B 1 52 ? 27.836 14.795 -12.964 0.50 18.92 52 GLU B O 1
ATOM 1211 N N . ALA B 1 53 ? 25.976 13.583 -12.556 1.00 17.91 53 ALA B N 1
ATOM 1212 C CA . ALA B 1 53 ? 25.109 14.776 -12.547 1.00 17.58 53 ALA B CA 1
ATOM 1213 C C . ALA B 1 53 ? 25.123 15.511 -11.199 1.00 17.10 53 ALA B C 1
ATOM 1214 O O . ALA B 1 53 ? 24.811 16.704 -11.134 1.00 17.75 53 ALA B O 1
ATOM 1216 N N . ILE B 1 54 ? 25.517 14.792 -10.133 1.00 16.06 54 ILE B N 1
ATOM 1217 C CA . ILE B 1 54 ? 25.357 15.273 -8.749 1.00 16.35 54 ILE B CA 1
ATOM 1218 C C . ILE B 1 54 ? 26.644 15.816 -8.154 1.00 15.73 54 ILE B C 1
ATOM 1219 O O . ILE B 1 54 ? 27.680 15.181 -8.241 1.00 17.18 54 ILE B O 1
ATOM 1224 N N . TYR B 1 55 ? 26.549 17.017 -7.567 1.00 15.00 55 TYR B N 1
ATOM 1225 C CA . TYR B 1 55 ? 27.656 17.652 -6.927 1.00 16.08 55 TYR B CA 1
ATOM 1226 C C . TYR B 1 55 ? 27.247 18.230 -5.590 1.00 16.17 55 TYR B C 1
ATOM 1227 O O . TYR B 1 55 ? 26.148 18.756 -5.447 1.00 16.43 55 TYR B O 1
ATOM 1236 N N . TYR B 1 56 ? 28.160 18.192 -4.619 1.00 16.49 56 TYR B N 1
ATOM 1237 C CA . TYR B 1 56 ? 28.005 18.978 -3.403 1.00 17.47 56 TYR B CA 1
ATOM 1238 C C . TYR B 1 56 ? 27.911 20.470 -3.808 1.00 18.62 56 TYR B C 1
ATOM 1239 O O . TYR B 1 56 ? 28.525 20.889 -4.794 1.00 18.82 56 TYR B O 1
ATOM 1248 N N . GLU B 1 57 ? 27.121 21.282 -3.101 1.00 19.52 57 GLU B N 1
ATOM 1249 C CA . GLU B 1 57 ? 26.908 22.682 -3.518 1.00 21.61 57 GLU B CA 1
ATOM 1250 C C . GLU B 1 57 ? 28.186 23.497 -3.787 1.00 22.39 57 GLU B C 1
ATOM 1251 O O . GLU B 1 57 ? 28.210 24.317 -4.711 1.00 23.57 57 GLU B O 1
ATOM 1257 N N . ASP B 1 58 ? 29.245 23.287 -3.008 1.00 22.81 58 ASP B N 1
ATOM 1258 C CA . ASP B 1 58 ? 30.509 24.039 -3.205 1.00 22.92 58 ASP B CA 1
ATOM 1259 C C . ASP B 1 58 ? 31.330 23.511 -4.416 1.00 22.63 58 ASP B C 1
ATOM 1260 O O . ASP B 1 58 ? 32.318 24.137 -4.824 1.00 23.18 58 ASP B O 1
ATOM 1265 N N . ASP B 1 59 ? 30.919 22.377 -4.976 1.00 21.25 59 ASP B N 1
ATOM 1266 C CA . ASP B 1 59 ? 31.644 21.695 -6.049 1.00 21.28 59 ASP B CA 1
ATOM 1267 C C . ASP B 1 59 ? 30.952 21.828 -7.428 1.00 20.43 59 ASP B C 1
ATOM 1268 O O . ASP B 1 59 ? 31.458 21.319 -8.431 1.00 21.27 59 ASP B O 1
ATOM 1273 N N . VAL B 1 60 ? 29.803 22.500 -7.515 1.00 20.05 60 VAL B N 1
ATOM 1274 C CA . VAL B 1 60 ? 29.080 22.538 -8.796 1.00 19.12 60 VAL B CA 1
ATOM 1275 C C . VAL B 1 60 ? 29.965 23.318 -9.810 1.00 19.43 60 VAL B C 1
ATOM 1276 O O . VAL B 1 60 ? 30.465 24.429 -9.495 1.00 19.57 60 VAL B O 1
ATOM 1280 N N . PRO B 1 61 ? 30.203 22.739 -11.005 1.00 18.97 61 PRO B N 1
ATOM 1281 C CA . PRO B 1 61 ? 30.997 23.441 -12.030 1.00 19.38 61 PRO B CA 1
ATOM 1282 C C . PRO B 1 61 ? 30.423 24.817 -12.350 1.00 19.27 61 PRO B C 1
ATOM 1283 O O . PRO B 1 61 ? 29.195 24.970 -12.382 1.00 18.85 61 PRO B O 1
ATOM 1287 N N . ASP B 1 62 ? 31.301 25.803 -12.557 1.00 20.63 62 ASP B N 1
ATOM 1288 C CA . ASP B 1 62 ? 30.864 27.214 -12.726 1.00 21.25 62 ASP B CA 1
ATOM 1289 C C . ASP B 1 62 ? 29.775 27.407 -13.813 1.00 21.03 62 ASP B C 1
ATOM 1290 O O . ASP B 1 62 ? 28.868 28.242 -13.654 1.00 22.22 62 ASP B O 1
ATOM 1295 N N . GLN B 1 63 ? 29.895 26.680 -14.930 1.00 19.54 63 GLN B N 1
ATOM 1296 C CA . GLN B 1 63 ? 28.946 26.806 -16.030 1.00 19.61 63 GLN B CA 1
ATOM 1297 C C . GLN B 1 63 ? 27.515 26.411 -15.596 1.00 19.11 63 GLN B C 1
ATOM 1298 O O . GLN B 1 63 ? 26.538 26.788 -16.242 1.00 18.65 63 GLN B O 1
ATOM 1304 N N . TRP B 1 64 ? 27.415 25.653 -14.503 1.00 18.72 64 TRP B N 1
ATOM 1305 C CA . TRP B 1 64 ? 26.137 25.127 -13.995 1.00 19.72 64 TRP B CA 1
ATOM 1306 C C . TRP B 1 64 ? 25.739 25.722 -12.617 1.00 20.57 64 TRP B C 1
ATOM 1307 O O . TRP B 1 64 ? 24.919 25.151 -11.887 1.00 19.11 64 TRP B O 1
ATOM 1318 N N . SER B 1 65 ? 26.326 26.854 -12.257 1.00 20.87 65 S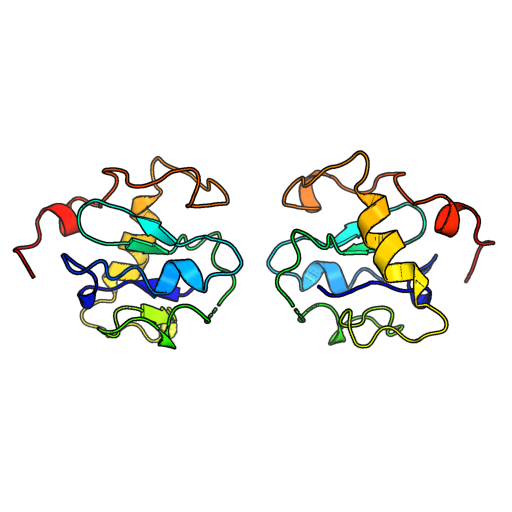ER B N 1
ATOM 1319 C CA . SER B 1 65 ? 26.041 27.448 -10.962 1.00 22.46 65 SER B CA 1
ATOM 1320 C C . SER B 1 65 ? 24.532 27.705 -10.731 1.00 22.57 65 SER B C 1
ATOM 1321 O O . SER B 1 65 ? 24.071 27.644 -9.599 1.00 23.87 65 SER B O 1
ATOM 1324 N N . SER B 1 66 ? 23.780 27.983 -11.805 1.00 22.00 66 SER B N 1
ATOM 1325 C CA . SER B 1 66 ? 22.327 28.251 -11.711 1.00 21.32 66 SER B CA 1
ATOM 1326 C C . SER B 1 66 ? 21.507 27.038 -11.380 1.00 20.50 66 SER B C 1
ATOM 1327 O O . SER B 1 66 ? 20.327 27.163 -11.038 1.00 20.24 66 SER B O 1
ATOM 1330 N N . TYR B 1 67 ? 22.091 25.847 -11.510 1.00 20.26 67 TYR B N 1
ATOM 1331 C CA . TYR B 1 67 ? 21.344 24.661 -11.146 1.00 20.37 67 TYR B CA 1
ATOM 1332 C C . TYR B 1 67 ? 20.980 24.576 -9.656 1.00 19.98 67 TYR B C 1
ATOM 1333 O O . TYR B 1 67 ? 19.941 24.015 -9.330 1.00 18.91 67 TYR B O 1
ATOM 1342 N N . ALA B 1 68 ? 21.804 25.135 -8.753 1.00 19.80 68 ALA B N 1
ATOM 1343 C CA . ALA B 1 68 ? 21.452 25.146 -7.325 1.00 19.74 68 ALA B CA 1
ATOM 1344 C C . ALA B 1 68 ? 20.077 25.815 -7.121 1.00 19.24 68 ALA B C 1
ATOM 1345 O O . ALA B 1 68 ? 19.185 25.236 -6.497 1.00 19.31 68 ALA B O 1
ATOM 1347 N N . GLN B 1 69 ? 19.935 27.040 -7.642 1.00 20.28 69 GLN B N 1
ATOM 1348 C CA . GLN B 1 69 ? 18.656 27.749 -7.524 1.00 20.39 69 GLN B CA 1
ATOM 1349 C C . GLN B 1 69 ? 17.527 27.042 -8.289 1.00 19.94 69 GLN B C 1
ATOM 1350 O O . GLN B 1 69 ? 16.375 27.112 -7.878 1.00 20.83 69 GLN B O 1
ATOM 1356 N N . ALA B 1 70 ? 17.849 26.314 -9.362 1.00 19.49 70 ALA B N 1
ATOM 1357 C CA . ALA B 1 70 ? 16.856 25.565 -10.122 1.00 19.15 70 ALA B CA 1
ATOM 1358 C C . ALA B 1 70 ? 16.314 24.379 -9.321 1.00 18.24 70 ALA B C 1
ATOM 1359 O O . ALA B 1 70 ? 15.118 24.099 -9.392 1.00 19.16 70 ALA B O 1
ATOM 1361 N N . ASN B 1 71 ? 17.187 23.705 -8.561 1.00 18.26 71 ASN B N 1
ATOM 1362 C CA . ASN B 1 71 ? 16.774 22.596 -7.688 1.00 18.26 71 ASN B CA 1
ATOM 1363 C C . ASN B 1 71 ? 15.820 23.157 -6.608 1.00 18.82 71 ASN B C 1
ATOM 1364 O O . ASN B 1 71 ? 14.788 22.543 -6.319 1.00 18.96 71 ASN B O 1
ATOM 1369 N N . ALA B 1 72 ? 16.142 24.339 -6.059 1.00 17.66 72 ALA B N 1
ATOM 1370 C CA . ALA B 1 72 ? 15.272 25.058 -5.098 1.00 18.60 72 ALA B CA 1
ATOM 1371 C C . ALA B 1 72 ? 13.927 25.435 -5.722 1.00 19.55 72 ALA B C 1
ATOM 1372 O O . ALA B 1 72 ? 12.859 25.193 -5.130 1.00 19.52 72 ALA B O 1
ATOM 1374 N N . ASP B 1 73 ? 13.980 26.054 -6.901 1.00 19.33 73 ASP B N 1
ATOM 1375 C CA . ASP B 1 73 ? 12.787 26.532 -7.603 1.00 20.12 73 ASP B CA 1
ATOM 1376 C C . ASP B 1 73 ? 11.791 25.447 -7.996 1.00 19.38 73 ASP B C 1
ATOM 1377 O O . ASP B 1 73 ? 10.594 25.742 -8.098 1.00 19.75 73 ASP B O 1
ATOM 1382 N N . PHE B 1 74 ? 12.251 24.208 -8.161 1.00 19.72 74 PHE B N 1
ATOM 1383 C CA . PHE B 1 74 ? 11.324 23.085 -8.383 1.00 19.44 74 PHE B CA 1
ATOM 1384 C C . PHE B 1 74 ? 10.215 23.002 -7.308 1.00 20.09 74 PHE B C 1
ATOM 1385 O O . PHE B 1 74 ? 9.078 22.601 -7.595 1.00 20.20 74 PHE B O 1
ATOM 1393 N N . PHE B 1 75 ? 10.538 23.419 -6.086 1.00 19.88 75 PHE B N 1
ATOM 1394 C CA . PHE B 1 75 ? 9.635 23.240 -4.931 1.00 20.12 75 PHE B CA 1
ATOM 1395 C C . PHE B 1 75 ? 8.819 24.475 -4.591 1.00 20.73 75 PHE B C 1
ATOM 1396 O O . PHE B 1 75 ? 8.167 24.517 -3.557 1.00 20.60 75 PHE B O 1
ATOM 1404 N N . ALA B 1 76 ? 8.821 25.463 -5.485 1.00 21.25 76 ALA B N 1
ATOM 1405 C CA . ALA B 1 76 ? 8.083 26.682 -5.237 1.00 22.06 76 ALA B CA 1
ATOM 1406 C C . ALA B 1 76 ? 6.624 26.394 -4.864 1.00 23.14 76 ALA B C 1
ATOM 1407 O O . ALA B 1 76 ? 6.063 27.035 -3.955 1.00 23.88 76 ALA B O 1
ATOM 1409 N N . GLU B 1 77 ? 5.987 25.442 -5.535 1.00 23.56 77 GLU B N 1
ATOM 1410 C CA . GLU B 1 77 ? 4.596 25.133 -5.202 1.00 24.65 77 GLU B CA 1
ATOM 1411 C C . GLU B 1 77 ? 4.466 23.906 -4.290 1.00 24.76 77 GLU B C 1
ATOM 1412 O O . GLU B 1 77 ? 3.500 23.812 -3.547 1.00 24.52 77 GLU B O 1
ATOM 1418 N N . LEU B 1 78 ? 5.439 23.000 -4.332 1.00 24.37 78 LEU B N 1
ATOM 1419 C CA . LEU B 1 78 ? 5.384 21.738 -3.590 1.00 24.60 78 LEU B CA 1
ATOM 1420 C C . LEU B 1 78 ? 5.649 21.879 -2.079 1.00 24.04 78 LEU B C 1
ATOM 1421 O O . LEU B 1 78 ? 5.269 20.999 -1.289 1.00 25.35 78 LEU B O 1
ATOM 1426 N N . GLY B 1 79 ? 6.335 22.955 -1.670 1.00 23.56 79 GLY B N 1
ATOM 1427 C CA . GLY B 1 79 ? 6.773 23.092 -0.293 1.00 23.23 79 GLY B CA 1
ATOM 1428 C C . GLY B 1 79 ? 7.789 22.002 0.042 1.00 22.55 79 GLY B C 1
ATOM 1429 O O . GLY B 1 79 ? 8.673 21.711 -0.760 1.00 22.48 79 GLY B O 1
ATOM 1430 N N . SER B 1 80 ? 7.634 21.379 1.205 1.00 22.21 80 SER B N 1
ATOM 1431 C CA . SER B 1 80 ? 8.579 20.374 1.697 1.00 22.32 80 SER B CA 1
ATOM 1432 C C . SER B 1 80 ? 7.799 19.125 2.053 1.00 21.95 80 SER B C 1
ATOM 1433 O O . SER B 1 80 ? 7.335 18.992 3.180 1.00 22.14 80 SER B O 1
ATOM 1436 N N . PRO B 1 81 ? 7.580 18.227 1.071 1.00 21.71 81 PRO B N 1
ATOM 1437 C CA . PRO B 1 81 ? 6.695 17.072 1.315 1.00 21.33 81 PRO B CA 1
ATOM 1438 C C . PRO B 1 81 ? 7.200 16.037 2.290 1.00 21.15 81 PRO B C 1
ATOM 1439 O O . PRO B 1 81 ? 6.398 15.229 2.776 1.00 21.60 81 PRO B O 1
ATOM 1443 N N . GLY B 1 82 ? 8.502 16.014 2.535 1.00 19.87 82 GLY B N 1
ATOM 1444 C CA . GLY B 1 82 ? 9.095 15.044 3.469 1.00 20.10 82 GLY B CA 1
ATOM 1445 C C . GLY B 1 82 ? 9.236 13.617 2.957 1.00 20.28 82 GLY B C 1
ATOM 1446 O O . GLY B 1 82 ? 9.337 12.665 3.762 1.00 21.36 82 GLY B O 1
ATOM 1447 N N . GLY B 1 83 ? 9.241 13.450 1.637 1.00 20.44 83 GLY B N 1
ATOM 1448 C CA . GLY B 1 83 ? 9.461 12.146 1.012 1.00 20.19 83 GLY B CA 1
ATOM 1449 C C . GLY B 1 83 ? 8.954 12.102 -0.418 1.00 20.19 83 GLY B C 1
ATOM 1450 O O . GLY B 1 83 ? 7.774 12.385 -0.668 1.00 19.93 83 GLY B O 1
ATOM 1451 N N . ALA B 1 84 ? 9.840 11.781 -1.366 1.00 19.74 84 ALA B N 1
ATOM 1452 C CA . ALA B 1 84 ? 9.507 11.793 -2.788 1.00 19.51 84 ALA B CA 1
ATOM 1453 C C . ALA B 1 84 ? 8.676 10.596 -3.250 1.00 20.04 84 ALA B C 1
ATOM 1454 O O . ALA B 1 84 ? 7.947 10.720 -4.238 1.00 20.25 84 ALA B O 1
ATOM 1456 N N . SER B 1 85 ? 8.779 9.445 -2.569 1.00 21.26 85 SER B N 1
ATOM 1457 C CA . SER B 1 85 ? 8.091 8.230 -3.024 1.00 22.05 85 SER B CA 1
ATOM 1458 C C . SER B 1 85 ? 6.580 8.458 -3.171 1.00 22.62 85 SER B C 1
ATOM 1459 O O . SER B 1 85 ? 5.978 8.024 -4.153 1.00 23.45 85 SER B O 1
ATOM 1462 N N . LYS B 1 86 ? 5.981 9.160 -2.214 1.00 21.81 86 LYS B N 1
ATOM 1463 C CA A LYS B 1 86 ? 4.539 9.404 -2.236 0.50 22.20 86 LYS B CA 1
ATOM 1464 C CA B LYS B 1 86 ? 4.537 9.411 -2.232 0.50 22.22 86 LYS B CA 1
ATOM 1465 C C . LYS B 1 86 ? 4.094 10.478 -3.249 1.00 22.28 86 LYS B C 1
ATOM 1466 O O . LYS B 1 86 ? 2.900 10.585 -3.558 1.00 22.09 86 LYS B O 1
ATOM 1477 N N . VAL B 1 87 ? 5.032 11.285 -3.756 1.00 23.28 87 VAL B N 1
ATOM 1478 C CA . VAL B 1 87 ? 4.654 12.306 -4.726 1.00 23.98 87 VAL B CA 1
ATOM 1479 C C . VAL B 1 87 ? 4.810 11.908 -6.215 1.00 24.12 87 VAL B C 1
ATOM 1480 O O . VAL B 1 87 ? 4.031 12.357 -7.064 1.00 23.77 87 VAL B O 1
ATOM 1484 N N . GLY B 1 88 ? 5.774 11.055 -6.533 1.00 23.60 88 GLY B N 1
ATOM 1485 C CA . GLY B 1 88 ? 5.998 10.613 -7.916 1.00 23.58 88 GLY B CA 1
ATOM 1486 C C . GLY B 1 88 ? 6.426 11.760 -8.815 1.00 23.89 88 GLY B C 1
ATOM 1487 O O . GLY B 1 88 ? 6.936 12.768 -8.313 1.00 23.65 88 GLY B O 1
ATOM 1488 N N . GLN B 1 89 ? 6.234 11.603 -10.121 1.00 23.43 89 GLN B N 1
ATOM 1489 C CA . GLN B 1 89 ? 6.628 12.634 -11.086 1.00 24.27 89 GLN B CA 1
ATOM 1490 C C . GLN B 1 89 ? 5.615 13.770 -11.108 1.00 24.87 89 GLN B C 1
ATOM 1491 O O . GLN B 1 89 ? 4.410 13.525 -11.121 1.00 25.05 89 GLN B O 1
ATOM 1497 N N . THR B 1 90 ? 6.119 15.004 -11.128 1.00 25.79 90 THR B N 1
ATOM 1498 C CA . THR B 1 90 ? 5.280 16.208 -11.215 1.00 26.88 90 THR B CA 1
ATOM 1499 C C . THR B 1 90 ? 5.849 17.207 -12.236 1.00 27.17 90 THR B C 1
ATOM 1500 O O . THR B 1 90 ? 7.052 17.202 -12.535 1.00 28.41 90 THR B O 1
ATOM 1504 N N . ASP B 1 91 ? 4.999 18.084 -12.784 1.00 27.54 91 ASP B N 1
ATOM 1505 C CA . ASP B 1 91 ? 5.475 18.951 -13.868 1.00 27.35 91 ASP B CA 1
ATOM 1506 C C . ASP B 1 91 ? 5.987 20.299 -13.360 1.00 27.37 91 ASP B C 1
ATOM 1507 O O . ASP B 1 91 ? 5.757 21.333 -13.989 1.00 28.69 91 ASP B O 1
ATOM 1512 N N . ASN B 1 92 ? 6.757 20.267 -12.272 1.00 25.32 92 ASN B N 1
ATOM 1513 C CA . ASN B 1 92 ? 7.233 21.470 -11.608 1.00 24.29 92 ASN B CA 1
ATOM 1514 C C . ASN B 1 92 ? 8.601 21.970 -12.107 1.00 23.09 92 ASN B C 1
ATOM 1515 O O . ASN B 1 92 ? 9.149 22.921 -11.557 1.00 22.82 92 ASN B O 1
ATOM 1520 N N . ASP B 1 93 ? 9.130 21.372 -13.181 1.00 22.98 93 ASP B N 1
ATOM 1521 C CA . ASP B 1 93 ? 10.422 21.811 -13.741 1.00 22.32 93 ASP B CA 1
ATOM 1522 C C . ASP B 1 93 ? 10.420 23.315 -13.992 1.00 22.13 93 ASP B C 1
ATOM 1523 O O . ASP B 1 93 ? 9.463 23.835 -14.586 1.00 23.12 93 ASP B O 1
ATOM 1528 N N . PRO B 1 94 ? 11.454 24.025 -13.522 1.00 22.23 94 PRO B N 1
ATOM 1529 C CA . 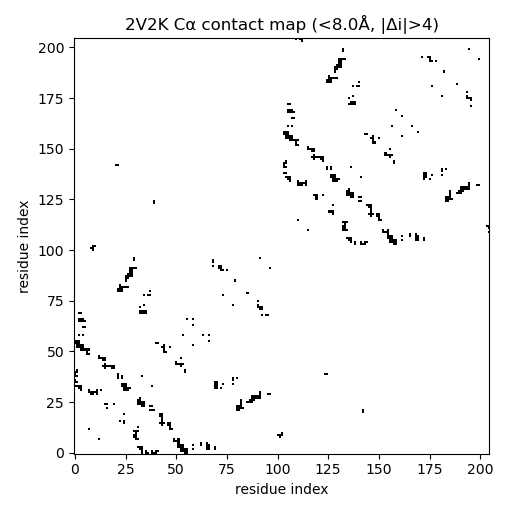PRO B 1 94 ? 11.529 25.445 -13.880 1.00 22.65 94 PRO B CA 1
ATOM 1530 C C . PRO B 1 94 ? 11.532 25.679 -15.413 1.00 23.00 94 PRO B C 1
ATOM 1531 O O . PRO B 1 94 ? 12.003 24.847 -16.190 1.00 22.04 94 PRO B O 1
ATOM 1535 N N . GLN B 1 95 ? 11.006 26.828 -15.825 1.00 22.63 95 GLN B N 1
ATOM 1536 C CA . GLN B 1 95 ? 10.860 27.139 -17.243 1.00 23.24 95 GLN B CA 1
ATOM 1537 C C . GLN B 1 95 ? 12.168 27.041 -18.016 1.00 23.51 95 GLN B C 1
ATOM 1538 O O . GLN B 1 95 ? 12.200 26.540 -19.128 1.00 23.23 95 GLN B O 1
ATOM 1544 N N . ALA B 1 96 ? 13.249 27.554 -17.440 1.00 24.36 96 ALA B N 1
ATOM 1545 C CA . ALA B 1 96 ? 14.550 27.513 -18.104 1.00 24.78 96 ALA B CA 1
ATOM 1546 C C . ALA B 1 96 ? 14.984 26.068 -18.423 1.00 24.68 96 ALA B C 1
ATOM 1547 O O . ALA B 1 96 ? 15.662 25.848 -19.412 1.00 25.03 96 ALA B O 1
ATOM 1549 N N . ILE B 1 97 ? 14.574 25.107 -17.595 1.00 24.10 97 ILE B N 1
ATOM 1550 C CA . ILE B 1 97 ? 14.833 23.687 -17.836 1.00 23.74 97 ILE B CA 1
ATOM 1551 C C . ILE B 1 97 ? 13.825 23.059 -18.825 1.00 22.24 97 ILE B C 1
ATOM 1552 O O . ILE B 1 97 ? 14.222 22.276 -19.700 1.00 21.90 97 ILE B O 1
ATOM 1557 N N . LYS B 1 98 ? 12.544 23.412 -18.715 1.00 21.46 98 LYS B N 1
ATOM 1558 C CA . LYS B 1 98 ? 11.575 23.048 -19.753 1.00 22.39 98 LYS B CA 1
ATOM 1559 C C . LYS B 1 98 ? 12.040 23.478 -21.156 1.00 22.59 98 LYS B C 1
ATOM 1560 O O . LYS B 1 98 ? 11.821 22.763 -22.126 1.00 22.79 98 LYS B O 1
ATOM 1566 N N . ASP B 1 99 ? 12.675 24.648 -21.239 1.00 22.96 99 ASP B N 1
ATOM 1567 C CA . ASP B 1 99 ? 13.085 25.239 -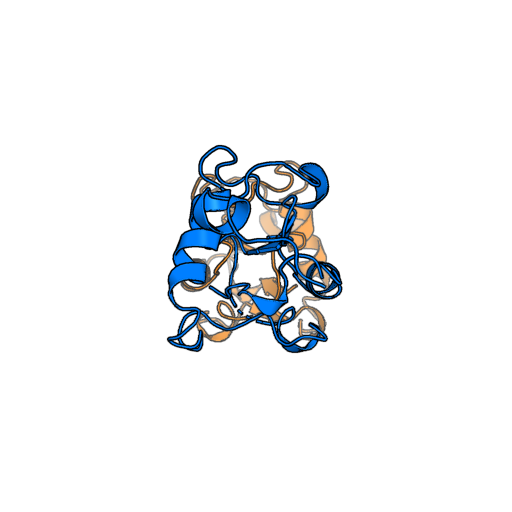22.526 1.00 23.92 99 ASP B CA 1
ATOM 1568 C C . ASP B 1 99 ? 14.354 24.611 -23.130 1.00 23.96 99 ASP B C 1
ATOM 1569 O O . ASP B 1 99 ? 14.670 24.892 -24.282 1.00 24.12 99 ASP B O 1
ATOM 1574 N N . LEU B 1 100 ? 15.103 23.813 -22.371 1.00 22.75 100 LEU B N 1
ATOM 1575 C CA . LEU B 1 100 ? 16.357 23.223 -22.870 1.00 23.44 100 LEU B CA 1
ATOM 1576 C C . LEU B 1 100 ? 16.129 22.363 -24.118 1.00 23.77 100 LEU B C 1
ATOM 1577 O O . LEU B 1 100 ? 15.118 21.686 -24.219 1.00 23.32 100 LEU B O 1
ATOM 1582 N N . PRO B 1 101 ? 17.062 22.411 -25.098 1.00 24.90 101 PRO B N 1
ATOM 1583 C CA . PRO B 1 101 ? 17.029 21.395 -26.163 1.00 25.98 101 PRO B CA 1
ATOM 1584 C C . PRO B 1 101 ? 17.203 19.957 -25.630 1.00 27.00 101 PRO B C 1
ATOM 1585 O O . PRO B 1 101 ? 17.634 19.781 -24.487 1.00 27.05 101 PRO B O 1
ATOM 1589 N N . PRO B 1 102 ? 16.875 18.923 -26.443 1.00 28.51 102 PRO B N 1
ATOM 1590 C CA . PRO B 1 102 ? 17.089 17.540 -25.987 1.00 29.49 102 PRO B CA 1
ATOM 1591 C C . PRO B 1 102 ? 18.559 17.306 -25.672 1.00 30.81 102 PRO B C 1
ATOM 1592 O O . PRO B 1 102 ? 19.418 17.870 -26.345 1.00 31.84 102 PRO B O 1
ATOM 1596 N N . GLN B 1 103 ? 18.855 16.516 -24.650 1.00 31.91 103 GLN B N 1
ATOM 1597 C CA . GLN B 1 103 ? 20.243 16.357 -24.196 1.00 33.15 103 GLN B CA 1
ATOM 1598 C C . GLN B 1 103 ? 20.645 14.884 -24.189 1.00 34.30 103 GLN B C 1
ATOM 1599 O O . GLN B 1 103 ? 19.875 14.017 -24.620 1.00 35.90 103 GLN B O 1
#